Protein AF-A0A2S3ZL13-F1 (afdb_monomer_lite)

pLDDT: mean 79.65, std 15.03, range [40.69, 94.31]

Foldseek 3Di:
DAEEEDDQVADLVNVLVVLVVVLVCCQDPNNPPPKYWYHYQQEIETRDNDSVLNVVQSVLRVVLVPDPQWNHWYGYSFKIKTKGALLCALVVCVVRLPPVRAWKWWKQAPRMTIIMNGNDDDDQPDQVVVSVLSNVVSPPPQFNIWIDGRQAETETEGADDVSQLVVLVSCLVVQADPSNVRYWYWYHHVPGDTDTRHVPPPSPDDVVVVQVVDPPRDD

Radius of gyration: 22.1 Å; chains: 1; bounding box: 57×29×68 Å

Sequence (219 aa):
MVVGTIGDSVTEGQIRRLTEAATDYLGTAQGDGVEMRLQYGIVSFTIAPTQAETARMLDLALTAATDDRVSFVTVDPEYSYVYGPKSELSTLYRDYSGPDNPPVTVTASGSESQFNIGDGPERCDAPDALVAKFDQLLLDPTAIGIYLELCTMFTVTVADDTARDAIVAEIQPLASDPSYSSVEFSVQTEGEAPVSVTADTPPLDPLVDLSSATPGVAS

Organism: NCBI:txid1259217

Structure (mmCIF, N/CA/C/O backbone):
data_AF-A0A2S3ZL13-F1
#
_entry.id   AF-A0A2S3ZL13-F1
#
loop_
_atom_site.group_PDB
_atom_site.id
_atom_site.type_symbol
_atom_site.label_atom_id
_atom_site.label_alt_id
_atom_site.label_comp_id
_atom_site.label_asym_id
_atom_site.label_entity_id
_atom_site.label_seq_id
_atom_site.pdbx_PDB_ins_code
_atom_site.Cartn_x
_atom_site.Cartn_y
_atom_site.Cartn_z
_atom_site.occupancy
_atom_site.B_iso_or_equiv
_atom_site.auth_seq_id
_atom_site.auth_comp_id
_atom_site.auth_asym_id
_atom_site.auth_atom_id
_atom_site.pdbx_PDB_model_num
ATOM 1 N N . MET A 1 1 ? 8.182 16.703 -15.942 1.00 83.19 1 MET A N 1
ATOM 2 C CA . MET A 1 1 ? 7.599 15.353 -16.029 1.00 83.19 1 MET A CA 1
ATOM 3 C C . MET A 1 1 ? 7.121 15.076 -17.448 1.00 83.19 1 MET A C 1
ATOM 5 O O . MET A 1 1 ? 6.408 15.897 -18.018 1.00 83.19 1 MET A O 1
ATOM 9 N N . VAL A 1 2 ? 7.530 13.941 -18.008 1.00 88.75 2 VAL A N 1
ATOM 10 C CA . VAL A 1 2 ? 7.078 13.375 -19.284 1.00 88.75 2 VAL A CA 1
ATOM 11 C C . VAL A 1 2 ? 6.259 12.126 -18.968 1.00 88.75 2 VAL A C 1
ATOM 13 O O . VAL A 1 2 ? 6.706 11.289 -18.190 1.00 88.75 2 VAL A O 1
ATOM 16 N N . VAL A 1 3 ? 5.076 11.997 -19.568 1.00 90.56 3 VAL A N 1
ATOM 17 C CA . VAL A 1 3 ? 4.200 10.830 -19.388 1.00 90.56 3 VAL A CA 1
ATOM 18 C C . VAL A 1 3 ? 4.006 10.146 -20.735 1.00 90.56 3 VAL A C 1
ATOM 20 O O . VAL A 1 3 ? 3.635 10.803 -21.710 1.00 90.56 3 VAL A O 1
ATOM 23 N N . GLY A 1 4 ? 4.276 8.844 -20.797 1.00 90.94 4 GLY A N 1
ATOM 24 C CA . GLY A 1 4 ? 4.096 8.018 -21.988 1.00 90.94 4 GLY A CA 1
ATOM 25 C C . GLY A 1 4 ? 3.158 6.843 -21.734 1.00 90.94 4 GLY A C 1
ATOM 26 O O . GLY A 1 4 ? 3.178 6.250 -20.661 1.00 90.94 4 GLY A O 1
ATOM 27 N N . THR A 1 5 ? 2.364 6.473 -22.736 1.00 93.31 5 THR A N 1
ATOM 28 C CA . THR A 1 5 ? 1.526 5.266 -22.702 1.00 93.31 5 THR A CA 1
ATOM 29 C C . THR A 1 5 ? 2.082 4.242 -23.684 1.00 93.31 5 THR A C 1
ATOM 31 O O . THR A 1 5 ? 2.311 4.546 -24.856 1.00 93.31 5 THR A O 1
ATOM 34 N N . ILE A 1 6 ? 2.311 3.028 -23.201 1.00 91.62 6 ILE A N 1
ATOM 35 C CA . ILE A 1 6 ? 2.760 1.874 -23.970 1.00 91.62 6 ILE A CA 1
ATOM 36 C C . ILE A 1 6 ? 1.515 1.153 -24.491 1.00 91.62 6 ILE A C 1
ATOM 38 O O . ILE A 1 6 ? 0.597 0.868 -23.729 1.00 91.62 6 ILE A O 1
ATOM 42 N N . GLY A 1 7 ? 1.476 0.868 -25.792 1.00 89.19 7 GLY A N 1
ATOM 43 C CA . GLY A 1 7 ? 0.346 0.161 -26.394 1.00 89.19 7 GLY A CA 1
ATOM 44 C C . GLY A 1 7 ? 0.292 -1.321 -26.012 1.00 89.19 7 GLY A C 1
ATOM 45 O O . GLY A 1 7 ? 1.326 -1.968 -25.862 1.00 89.19 7 GLY A O 1
ATOM 46 N N . ASP A 1 8 ? -0.915 -1.883 -25.968 1.00 86.25 8 ASP A N 1
ATOM 47 C CA . ASP A 1 8 ? -1.176 -3.269 -25.536 1.00 86.25 8 ASP A CA 1
ATOM 48 C C . ASP A 1 8 ? -0.515 -4.344 -26.419 1.00 86.25 8 ASP A C 1
ATOM 50 O O . ASP A 1 8 ? -0.375 -5.497 -26.024 1.00 86.25 8 ASP A O 1
ATOM 54 N N . SER A 1 9 ? -0.100 -3.991 -27.639 1.00 88.81 9 SER A N 1
ATOM 55 C CA . SER A 1 9 ? 0.589 -4.906 -28.558 1.00 88.81 9 SER A CA 1
ATOM 56 C C . SER A 1 9 ? 2.089 -5.064 -28.273 1.00 88.81 9 SER A C 1
ATOM 58 O O . SER A 1 9 ? 2.772 -5.790 -28.997 1.00 88.81 9 SER A O 1
ATOM 60 N N . VAL A 1 10 ? 2.631 -4.316 -27.309 1.00 91.06 10 VAL A N 1
ATOM 61 C CA . VAL A 1 10 ? 4.059 -4.301 -26.978 1.00 91.06 10 VAL A CA 1
ATOM 62 C C . VAL A 1 10 ? 4.386 -5.490 -26.074 1.00 91.06 10 VAL A C 1
ATOM 64 O O . VAL A 1 10 ? 3.705 -5.745 -25.089 1.00 91.06 10 VAL A O 1
ATOM 67 N N . THR A 1 11 ? 5.441 -6.235 -26.403 1.00 91.94 11 THR A N 1
ATOM 68 C CA . THR A 1 11 ? 5.886 -7.378 -25.593 1.00 91.94 11 THR A CA 1
ATOM 69 C C . THR A 1 11 ? 6.690 -6.928 -24.380 1.00 91.94 11 THR A C 1
ATOM 71 O O . THR A 1 11 ? 7.340 -5.885 -24.410 1.00 91.94 11 THR A O 1
ATOM 74 N N . GLU A 1 12 ? 6.759 -7.766 -23.346 1.00 90.25 12 GLU A N 1
ATOM 75 C CA . GLU A 1 12 ? 7.579 -7.510 -22.155 1.00 90.25 12 GLU A CA 1
ATOM 76 C C . GLU A 1 12 ? 9.031 -7.128 -22.503 1.00 90.25 12 GLU A C 1
ATOM 78 O O . GLU A 1 12 ? 9.567 -6.136 -22.016 1.00 90.25 12 GLU A O 1
ATOM 83 N N . GLY A 1 13 ? 9.659 -7.849 -23.438 1.00 93.00 13 GLY A N 1
ATOM 84 C CA . GLY A 1 13 ? 11.020 -7.540 -23.884 1.00 93.00 13 GLY A CA 1
ATOM 85 C C . GLY A 1 13 ? 11.146 -6.206 -24.633 1.00 93.00 13 GLY A C 1
ATOM 86 O O . GLY A 1 13 ? 12.227 -5.625 -24.674 1.00 93.00 13 GLY A O 1
ATOM 87 N N . GLN A 1 14 ? 10.071 -5.701 -25.244 1.00 94.31 14 GLN A N 1
ATOM 88 C CA . GLN A 1 14 ? 10.044 -4.349 -25.807 1.00 94.31 14 GLN A CA 1
ATOM 89 C C . GLN A 1 14 ? 9.863 -3.287 -24.718 1.00 94.31 14 GLN A C 1
ATOM 91 O O . GLN A 1 14 ? 10.505 -2.244 -24.820 1.00 94.31 14 GLN A O 1
ATOM 96 N N . ILE A 1 15 ? 9.061 -3.563 -23.684 1.00 93.44 15 ILE A N 1
ATOM 97 C CA . ILE A 1 15 ? 8.921 -2.688 -22.510 1.00 93.44 15 ILE A CA 1
ATOM 98 C C . ILE A 1 15 ? 10.280 -2.534 -21.822 1.00 93.44 15 ILE A C 1
ATOM 100 O O . ILE A 1 15 ? 10.741 -1.411 -21.663 1.00 93.44 15 ILE A O 1
ATOM 104 N N . ARG A 1 16 ? 10.983 -3.641 -21.542 1.00 94.31 16 ARG A N 1
ATOM 105 C CA . ARG A 1 16 ? 12.328 -3.629 -20.931 1.00 94.31 16 ARG A CA 1
ATOM 106 C C . ARG A 1 16 ? 13.336 -2.791 -21.721 1.00 94.31 16 ARG A C 1
ATOM 108 O O . ARG A 1 16 ? 14.022 -1.944 -21.161 1.00 94.31 16 ARG A O 1
ATOM 115 N N . ARG A 1 17 ? 13.379 -2.951 -23.047 1.00 94.19 17 ARG A N 1
ATOM 116 C CA . ARG A 1 17 ? 14.259 -2.127 -23.896 1.00 94.19 17 ARG A CA 1
ATOM 117 C C . ARG A 1 17 ? 13.874 -0.648 -23.899 1.00 94.19 17 ARG A C 1
ATOM 119 O O . ARG A 1 17 ? 14.750 0.206 -23.992 1.00 94.19 17 ARG A O 1
ATOM 126 N N . LEU A 1 18 ? 12.578 -0.335 -23.842 1.00 93.88 18 LEU A N 1
ATOM 127 C CA . LEU A 1 18 ? 12.106 1.048 -23.758 1.00 93.88 18 LEU A CA 1
ATOM 128 C C . LEU A 1 18 ? 12.528 1.685 -22.431 1.00 93.88 18 LEU A C 1
ATOM 130 O O . LEU A 1 18 ? 12.994 2.820 -22.434 1.00 93.88 18 LEU A O 1
ATOM 134 N N . THR A 1 19 ? 12.395 0.961 -21.320 1.00 92.81 19 THR A N 1
ATOM 135 C CA . THR A 1 19 ? 12.805 1.454 -20.003 1.00 92.81 19 THR A CA 1
ATOM 136 C C . THR A 1 19 ? 14.311 1.627 -19.908 1.00 92.81 19 THR A C 1
ATOM 138 O O . THR A 1 19 ? 14.748 2.669 -19.446 1.00 92.81 19 THR A O 1
ATOM 141 N N . GLU A 1 20 ? 15.102 0.681 -20.428 1.00 93.75 20 GLU A N 1
ATOM 142 C CA . GLU A 1 20 ? 16.565 0.809 -20.519 1.00 93.75 20 GLU A CA 1
ATOM 143 C C . GLU A 1 20 ? 16.965 2.072 -21.294 1.00 93.75 20 GLU A C 1
ATOM 145 O O . GLU A 1 20 ? 17.745 2.885 -20.804 1.00 93.75 20 GLU A O 1
ATOM 150 N N . ALA A 1 21 ? 16.369 2.291 -22.472 1.00 93.44 21 ALA A N 1
ATOM 151 C CA . ALA A 1 21 ? 16.640 3.476 -23.282 1.00 93.44 21 ALA A CA 1
ATOM 152 C C . ALA A 1 21 ? 16.212 4.783 -22.590 1.00 93.44 21 ALA A C 1
ATOM 154 O O . ALA A 1 21 ? 16.881 5.807 -22.736 1.00 93.44 21 ALA A O 1
ATOM 155 N N . ALA A 1 22 ? 15.102 4.762 -21.845 1.00 92.38 22 ALA A N 1
ATOM 156 C CA . ALA A 1 22 ? 14.646 5.908 -21.068 1.00 92.38 22 ALA A CA 1
ATOM 157 C C . ALA A 1 22 ? 15.611 6.219 -19.913 1.00 92.38 22 ALA A C 1
ATOM 159 O O . ALA A 1 22 ? 16.002 7.374 -19.751 1.00 92.38 22 ALA A O 1
ATOM 160 N N . THR A 1 23 ? 16.058 5.206 -19.166 1.00 92.81 23 THR A N 1
ATOM 161 C CA . THR A 1 23 ? 17.061 5.365 -18.105 1.00 92.81 23 THR A CA 1
ATOM 162 C C . THR A 1 23 ? 18.382 5.896 -18.660 1.00 92.81 23 THR A C 1
ATOM 164 O O . THR A 1 23 ? 18.950 6.831 -18.099 1.00 92.81 23 THR A O 1
ATOM 167 N N . ASP A 1 24 ? 18.850 5.367 -19.794 1.00 92.75 24 ASP A N 1
ATOM 168 C CA . ASP A 1 24 ? 20.079 5.835 -20.445 1.00 92.75 24 ASP A CA 1
ATOM 169 C C . ASP A 1 24 ? 19.984 7.310 -20.843 1.00 92.75 24 ASP A C 1
ATOM 171 O O . ASP A 1 24 ? 20.936 8.066 -20.648 1.00 92.75 24 ASP A O 1
ATOM 175 N N . TYR A 1 25 ? 18.831 7.742 -21.367 1.00 90.38 25 TYR A N 1
ATOM 176 C CA . TYR A 1 25 ? 18.586 9.146 -21.687 1.00 90.38 25 TYR A CA 1
ATOM 177 C C . TYR A 1 25 ? 18.616 10.034 -20.436 1.00 90.38 25 TYR A C 1
ATOM 179 O O . TYR A 1 25 ? 19.255 11.091 -20.462 1.00 90.38 25 TYR A O 1
ATOM 187 N N . LEU A 1 26 ? 17.973 9.600 -19.346 1.00 89.19 26 LEU A N 1
ATOM 188 C CA . LEU A 1 26 ? 17.976 10.315 -18.065 1.00 89.19 26 LEU A CA 1
ATOM 189 C C . LEU A 1 26 ? 19.380 10.431 -17.459 1.00 89.19 26 LEU A C 1
ATOM 191 O O . LEU A 1 26 ? 19.689 11.439 -16.833 1.00 89.19 26 LEU A O 1
ATOM 195 N N . GLY A 1 27 ? 20.264 9.466 -17.724 1.00 87.12 27 GLY A N 1
ATOM 196 C CA . GLY A 1 27 ? 21.676 9.525 -17.336 1.00 87.12 27 GLY A CA 1
ATOM 197 C C . GLY A 1 27 ? 22.533 10.521 -18.135 1.00 87.12 27 GLY A C 1
ATOM 198 O O . GLY A 1 27 ? 23.712 10.703 -17.822 1.00 87.12 27 GLY A O 1
ATOM 199 N N . THR A 1 28 ? 21.993 11.168 -19.176 1.00 88.69 28 THR A N 1
ATOM 200 C CA . THR A 1 28 ? 22.714 12.181 -19.967 1.00 88.69 28 THR A CA 1
ATOM 201 C C . THR A 1 28 ? 22.492 13.600 -19.439 1.00 88.69 28 THR A C 1
ATOM 203 O O . THR A 1 28 ? 21.477 13.901 -18.823 1.00 88.69 28 THR A O 1
ATOM 206 N N . ALA A 1 29 ? 23.374 14.539 -19.803 1.00 72.25 29 ALA A N 1
ATOM 207 C CA . ALA A 1 29 ? 23.188 15.965 -19.497 1.00 72.25 29 ALA A CA 1
ATOM 208 C C . ALA A 1 29 ? 21.901 16.579 -20.096 1.00 72.25 29 ALA A C 1
ATOM 210 O O . ALA A 1 29 ? 21.498 17.665 -19.696 1.00 72.25 29 ALA A O 1
ATOM 211 N N . GLN A 1 30 ? 21.275 15.921 -21.078 1.00 78.12 30 GLN A N 1
ATOM 212 C CA . GLN A 1 30 ? 20.005 16.358 -21.672 1.00 78.12 30 GLN A CA 1
ATOM 213 C C . GLN A 1 30 ? 18.787 15.847 -20.894 1.00 78.12 30 GLN A C 1
ATOM 215 O O . GLN A 1 30 ? 17.711 16.421 -21.028 1.00 78.12 30 GLN A O 1
ATOM 220 N N . GLY A 1 31 ? 18.959 14.779 -20.113 1.00 75.31 31 GLY A N 1
ATOM 221 C CA . GLY A 1 31 ? 17.937 14.208 -19.243 1.00 75.31 31 GLY A CA 1
ATOM 222 C C . GLY A 1 31 ? 17.943 14.776 -17.823 1.00 75.31 31 GLY A C 1
ATOM 223 O O . GLY A 1 31 ? 17.060 14.434 -17.043 1.00 75.31 31 GLY A O 1
ATOM 224 N N . ASP A 1 32 ? 18.895 15.651 -17.485 1.00 81.88 32 ASP A N 1
ATOM 225 C CA . ASP A 1 32 ? 19.000 16.230 -16.144 1.00 81.88 32 ASP A CA 1
ATOM 226 C C . ASP A 1 32 ? 17.736 17.028 -15.771 1.00 81.88 32 ASP A C 1
ATOM 228 O O . ASP A 1 32 ? 17.244 17.861 -16.540 1.00 81.88 32 ASP A O 1
ATOM 232 N N . GLY A 1 33 ? 17.178 16.735 -14.596 1.00 80.31 33 GLY A N 1
ATOM 233 C CA . GLY A 1 33 ? 15.909 17.296 -14.118 1.00 80.31 33 GLY A CA 1
ATOM 234 C C . GLY A 1 33 ? 14.650 16.809 -14.852 1.00 80.31 33 GLY A C 1
ATOM 235 O O . GLY A 1 33 ? 13.558 17.328 -14.598 1.00 80.31 33 GLY A O 1
ATOM 236 N N . VAL A 1 34 ? 14.760 15.832 -15.760 1.00 87.25 34 VAL A N 1
ATOM 237 C CA . VAL A 1 34 ? 13.604 15.205 -16.410 1.00 87.25 34 VAL A CA 1
ATOM 238 C C . VAL A 1 34 ? 13.134 14.015 -15.580 1.00 87.25 34 VAL A C 1
ATOM 240 O O . VAL A 1 34 ? 13.879 13.091 -15.294 1.00 87.25 34 VAL A O 1
ATOM 243 N N . GLU A 1 35 ? 11.851 14.013 -15.249 1.00 88.62 35 GLU A N 1
ATOM 244 C CA . GLU A 1 35 ? 11.158 12.855 -14.686 1.00 88.62 35 GLU A CA 1
ATOM 245 C C . GLU A 1 35 ? 10.321 12.196 -15.784 1.00 88.62 35 GLU A C 1
ATOM 247 O O . GLU A 1 35 ? 9.626 12.905 -16.526 1.00 88.62 35 GLU A O 1
ATOM 252 N N . MET A 1 36 ? 10.372 10.866 -15.896 1.00 92.75 36 MET A N 1
ATOM 253 C CA . MET A 1 36 ? 9.599 10.099 -16.876 1.00 92.75 36 MET A CA 1
ATOM 254 C C . MET A 1 36 ? 8.728 9.050 -16.200 1.00 92.75 36 MET A C 1
ATOM 256 O O . MET A 1 36 ? 9.226 8.245 -15.420 1.00 92.75 36 MET A O 1
ATOM 260 N N . ARG A 1 37 ? 7.455 9.005 -16.589 1.00 93.50 37 ARG A N 1
ATOM 261 C CA . ARG A 1 37 ? 6.489 7.990 -16.170 1.00 93.50 37 ARG A CA 1
ATOM 262 C C . ARG A 1 37 ? 5.908 7.278 -17.384 1.00 93.50 37 ARG A C 1
ATOM 264 O O . ARG A 1 37 ? 5.521 7.924 -18.359 1.00 93.50 37 ARG A O 1
ATOM 271 N N . LEU A 1 38 ? 5.843 5.955 -17.324 1.00 93.62 38 LEU A N 1
ATOM 272 C CA . LEU A 1 38 ? 5.283 5.097 -18.359 1.00 93.62 38 LEU A CA 1
ATOM 273 C C . LEU A 1 38 ? 4.063 4.349 -17.822 1.00 93.62 38 LEU A C 1
ATOM 275 O O . LEU A 1 38 ? 4.065 3.861 -16.697 1.00 93.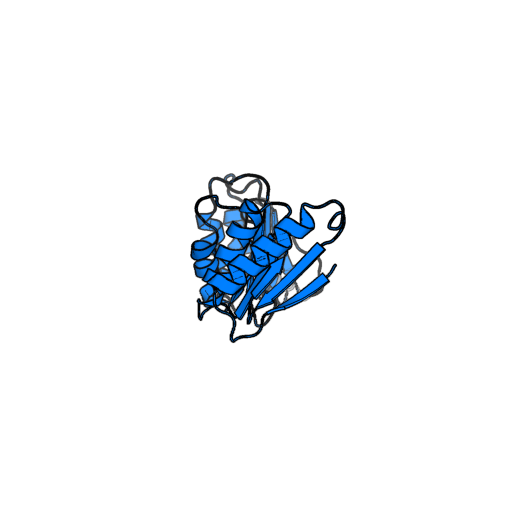62 38 LEU A O 1
ATOM 279 N N . GLN A 1 39 ? 3.027 4.249 -18.647 1.00 93.38 39 GLN A N 1
ATOM 280 C CA . GLN A 1 39 ? 1.812 3.502 -18.343 1.00 93.38 39 GLN A CA 1
ATOM 281 C C . GLN A 1 39 ? 1.648 2.333 -19.316 1.00 93.38 39 GLN A C 1
ATOM 283 O O . GLN A 1 39 ? 1.805 2.514 -20.523 1.00 93.38 39 GLN A O 1
ATOM 288 N N . TYR A 1 40 ? 1.305 1.155 -18.803 1.00 90.19 40 TYR A N 1
ATOM 289 C CA . TYR A 1 40 ? 1.037 -0.059 -19.572 1.00 90.19 40 TYR A CA 1
ATOM 290 C C . TYR A 1 40 ? -0.103 -0.843 -18.913 1.00 90.19 40 TYR A C 1
ATOM 292 O O . TYR A 1 40 ? 0.058 -1.355 -17.807 1.00 90.19 40 TYR A O 1
ATOM 300 N N . GLY A 1 41 ? -1.262 -0.935 -19.572 1.00 90.00 41 GLY A N 1
ATOM 301 C CA . GLY A 1 41 ? -2.443 -1.583 -18.994 1.00 90.00 41 GLY A CA 1
ATOM 302 C C . GLY A 1 41 ? -2.814 -0.995 -17.624 1.00 90.00 41 GLY A C 1
ATOM 303 O O . GLY A 1 41 ? -3.057 0.207 -17.504 1.00 90.00 41 GLY A O 1
ATOM 304 N N . ILE A 1 42 ? -2.823 -1.851 -16.599 1.00 91.50 42 ILE A N 1
ATOM 305 C CA . ILE A 1 42 ? -3.099 -1.495 -15.196 1.00 91.50 42 ILE A CA 1
ATOM 306 C C . ILE A 1 42 ? -1.866 -0.980 -14.430 1.00 91.50 42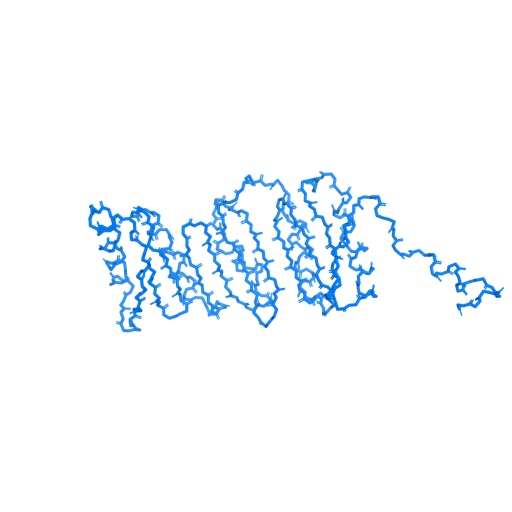 ILE A C 1
ATOM 308 O O . ILE A 1 42 ? -1.950 -0.714 -13.237 1.00 91.50 42 ILE A O 1
ATOM 312 N N . VAL A 1 43 ? -0.717 -0.857 -15.096 1.00 91.69 43 VAL A N 1
ATOM 313 C CA . VAL A 1 43 ? 0.554 -0.438 -14.499 1.00 91.69 43 VAL A CA 1
ATOM 314 C C . VAL A 1 43 ? 0.855 1.013 -14.842 1.00 91.69 43 VAL A C 1
ATOM 316 O O . VAL A 1 43 ? 0.830 1.403 -16.010 1.00 91.69 43 VAL A O 1
ATOM 319 N N . SER A 1 44 ? 1.262 1.784 -13.843 1.00 93.38 44 SER A N 1
ATOM 320 C CA . SER A 1 44 ? 1.974 3.050 -13.983 1.00 93.38 44 SER A CA 1
ATOM 321 C C . SER A 1 44 ? 3.325 2.936 -13.282 1.00 93.38 44 SER A C 1
ATOM 323 O O . SER A 1 44 ? 3.372 2.564 -12.118 1.00 93.38 44 SER A O 1
ATOM 325 N N . PHE A 1 45 ? 4.434 3.267 -13.937 1.00 92.38 45 PHE A N 1
ATOM 326 C CA . PHE A 1 45 ? 5.742 3.241 -13.282 1.00 92.38 45 PHE A CA 1
ATOM 327 C C . PHE A 1 45 ? 6.650 4.386 -13.725 1.00 92.38 45 PHE A C 1
ATOM 329 O O . PHE A 1 45 ? 6.616 4.822 -14.878 1.00 92.38 45 PHE A O 1
ATOM 336 N N . THR A 1 46 ? 7.469 4.877 -12.804 1.00 93.50 46 THR A N 1
ATOM 337 C CA . THR A 1 46 ? 8.444 5.944 -13.050 1.00 93.50 46 THR A CA 1
ATOM 338 C C . THR A 1 46 ? 9.816 5.354 -13.349 1.00 93.50 46 THR A C 1
ATOM 340 O O . THR A 1 46 ? 10.205 4.323 -12.805 1.00 93.50 46 THR A O 1
ATOM 343 N N . ILE A 1 47 ? 10.557 5.991 -14.252 1.00 92.94 47 ILE A N 1
ATOM 344 C CA . ILE A 1 47 ? 11.934 5.601 -14.555 1.00 92.94 47 ILE A CA 1
ATOM 345 C C . ILE A 1 47 ? 12.836 6.111 -13.433 1.00 92.94 47 ILE A C 1
ATOM 347 O O . ILE A 1 47 ? 12.891 7.313 -13.175 1.00 92.94 47 ILE A O 1
ATOM 351 N N . ALA A 1 48 ? 13.535 5.194 -12.770 1.00 90.19 48 ALA A N 1
ATOM 352 C CA . ALA A 1 48 ? 14.449 5.525 -11.687 1.00 90.19 48 ALA A CA 1
ATOM 353 C C . ALA A 1 48 ? 15.782 6.094 -12.217 1.00 90.19 48 ALA A C 1
ATOM 355 O O . ALA A 1 48 ? 16.109 5.910 -13.395 1.00 90.19 48 ALA A O 1
ATOM 356 N N . PRO A 1 49 ? 16.596 6.736 -11.355 1.00 87.06 49 PRO A N 1
ATOM 357 C CA . PRO A 1 49 ? 17.901 7.272 -11.745 1.00 87.06 49 PRO A CA 1
ATOM 358 C C . PRO A 1 49 ? 18.880 6.221 -12.287 1.00 87.06 49 PRO A C 1
ATOM 360 O O . PRO A 1 49 ? 19.773 6.558 -13.064 1.00 87.06 49 PRO A O 1
ATOM 363 N N . THR A 1 50 ? 18.742 4.953 -11.881 1.00 89.19 50 THR A N 1
ATOM 364 C CA . THR A 1 50 ? 19.645 3.869 -12.296 1.00 89.19 50 THR A CA 1
ATOM 365 C C . THR A 1 50 ? 18.930 2.731 -13.027 1.00 89.19 50 THR A C 1
ATOM 367 O O . THR A 1 50 ? 17.733 2.485 -12.847 1.00 89.19 50 THR A O 1
ATOM 370 N N . GLN A 1 51 ? 19.686 1.985 -13.847 1.00 89.00 51 GLN A N 1
ATOM 371 C CA . GLN A 1 51 ? 19.167 0.804 -14.552 1.00 89.00 51 GLN A CA 1
ATOM 372 C C . GLN A 1 51 ? 18.740 -0.299 -13.577 1.00 89.00 51 GLN A C 1
ATOM 374 O O . GLN A 1 51 ? 17.725 -0.947 -13.801 1.00 89.00 51 GLN A O 1
ATOM 379 N N . ALA A 1 52 ? 19.490 -0.498 -12.489 1.00 88.25 52 ALA A N 1
ATOM 380 C CA . ALA A 1 52 ? 19.182 -1.521 -11.494 1.00 88.25 52 ALA A CA 1
ATOM 381 C C . ALA A 1 52 ? 17.860 -1.231 -10.767 1.00 88.25 52 ALA A C 1
ATOM 383 O O . ALA A 1 52 ? 17.020 -2.122 -10.641 1.00 88.25 52 ALA A O 1
ATOM 384 N N . GLU A 1 53 ? 17.643 0.017 -10.344 1.00 86.56 53 GLU A N 1
ATOM 385 C CA . GLU A 1 53 ? 16.384 0.432 -9.715 1.00 86.56 53 GLU A CA 1
ATOM 386 C C . GLU A 1 53 ? 15.218 0.350 -10.702 1.00 86.56 53 GLU A C 1
ATOM 388 O O . GLU A 1 53 ? 14.181 -0.221 -10.369 1.00 86.56 53 GLU A O 1
ATOM 393 N N . THR A 1 54 ? 15.407 0.835 -11.936 1.00 90.44 54 THR A N 1
ATOM 394 C CA . THR A 1 54 ? 14.373 0.774 -12.981 1.00 90.44 54 THR A CA 1
ATOM 395 C C . THR A 1 54 ? 13.987 -0.672 -13.291 1.00 90.44 54 THR A C 1
ATOM 397 O O . THR A 1 54 ? 12.804 -0.974 -13.416 1.00 90.44 54 THR A O 1
ATOM 400 N N . ALA A 1 55 ? 14.960 -1.586 -13.376 1.00 89.12 55 ALA A N 1
ATOM 401 C CA . ALA A 1 55 ? 14.701 -3.003 -13.614 1.00 89.12 55 ALA A CA 1
ATOM 402 C C . ALA A 1 55 ? 13.911 -3.642 -12.463 1.00 89.12 55 ALA A C 1
ATOM 404 O O . ALA A 1 55 ? 12.911 -4.307 -12.720 1.00 89.12 55 ALA A O 1
ATOM 405 N N . ARG A 1 56 ? 14.298 -3.378 -11.205 1.00 86.00 56 ARG A N 1
ATOM 406 C CA . ARG A 1 56 ? 13.577 -3.862 -10.013 1.00 86.00 56 ARG A CA 1
ATOM 407 C C . ARG A 1 56 ? 12.124 -3.383 -10.000 1.00 86.00 56 ARG A C 1
ATOM 409 O O . ARG A 1 56 ? 11.215 -4.172 -9.760 1.00 86.00 56 ARG A O 1
ATOM 416 N N . MET A 1 57 ? 11.910 -2.097 -10.270 1.00 87.75 57 MET A N 1
ATOM 417 C CA . MET A 1 57 ? 10.575 -1.499 -10.330 1.00 87.75 57 MET A CA 1
ATOM 418 C C . MET A 1 57 ? 9.739 -2.094 -11.465 1.00 87.75 57 MET A C 1
ATOM 420 O O . MET A 1 57 ? 8.570 -2.423 -11.270 1.00 87.75 57 MET A O 1
ATOM 424 N N . LEU A 1 58 ? 10.345 -2.272 -12.641 1.00 89.94 58 LEU A N 1
ATOM 425 C CA . LEU A 1 58 ? 9.682 -2.874 -13.789 1.00 89.94 58 LEU A CA 1
ATOM 426 C C . LEU A 1 58 ? 9.300 -4.338 -13.528 1.00 89.94 58 LEU A C 1
ATOM 428 O O . LEU A 1 58 ? 8.221 -4.755 -13.934 1.00 89.94 58 LEU A O 1
ATOM 432 N N . ASP A 1 59 ? 10.134 -5.112 -12.833 1.00 89.06 59 ASP A N 1
ATOM 433 C CA . ASP A 1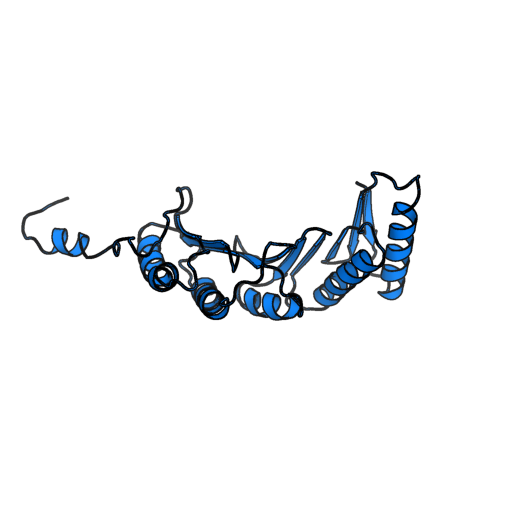 59 ? 9.824 -6.503 -12.482 1.00 89.06 59 ASP A CA 1
ATOM 434 C C . ASP A 1 59 ? 8.604 -6.605 -11.558 1.00 89.06 59 ASP A C 1
ATOM 436 O O . ASP A 1 59 ? 7.719 -7.427 -11.808 1.00 89.06 59 ASP A O 1
ATOM 440 N N . LEU A 1 60 ? 8.507 -5.738 -10.541 1.00 86.19 60 LEU A N 1
ATOM 441 C CA . LEU A 1 60 ? 7.317 -5.648 -9.687 1.00 86.19 60 LEU A CA 1
ATOM 442 C C . LEU A 1 60 ? 6.076 -5.299 -10.517 1.00 86.19 60 LEU A C 1
ATOM 444 O O . LEU A 1 60 ? 5.065 -5.997 -10.453 1.00 86.19 60 LEU A O 1
ATOM 448 N N . ALA A 1 61 ? 6.182 -4.248 -11.332 1.00 88.81 61 ALA A N 1
ATOM 449 C CA . ALA A 1 61 ? 5.122 -3.777 -12.214 1.00 88.81 61 ALA A CA 1
ATOM 450 C C . ALA A 1 61 ? 4.600 -4.879 -13.149 1.00 88.81 61 ALA A C 1
ATOM 452 O O . ALA A 1 61 ? 3.394 -5.093 -13.242 1.00 88.81 61 ALA A O 1
ATOM 453 N N . LEU A 1 62 ? 5.498 -5.589 -13.835 1.00 89.56 62 LEU A N 1
ATOM 454 C CA . LEU A 1 62 ? 5.141 -6.645 -14.783 1.00 89.56 62 LEU A CA 1
ATOM 455 C C . LEU A 1 62 ? 4.567 -7.880 -14.090 1.00 89.56 62 LEU A C 1
ATOM 457 O O . LEU A 1 62 ? 3.637 -8.481 -14.619 1.00 89.56 62 LEU A O 1
ATOM 461 N N . THR A 1 63 ? 5.086 -8.242 -12.914 1.00 89.69 63 THR A N 1
ATOM 462 C CA . THR A 1 63 ? 4.549 -9.363 -12.130 1.00 89.69 63 THR A CA 1
ATOM 463 C C . THR A 1 63 ? 3.116 -9.058 -11.697 1.00 89.69 63 THR A C 1
ATOM 465 O O . THR A 1 63 ? 2.208 -9.828 -12.011 1.00 89.69 63 THR A O 1
ATOM 468 N N . ALA A 1 64 ? 2.895 -7.893 -11.080 1.00 87.62 64 ALA A N 1
ATOM 469 C CA . ALA A 1 64 ? 1.572 -7.451 -10.644 1.00 87.62 64 ALA A CA 1
ATOM 470 C C . ALA A 1 64 ? 0.586 -7.298 -11.817 1.00 87.62 64 ALA A C 1
ATOM 472 O O . ALA A 1 64 ? -0.582 -7.638 -11.680 1.00 87.62 64 ALA A O 1
ATOM 473 N N . ALA A 1 65 ? 1.049 -6.874 -13.001 1.00 88.81 65 ALA A N 1
ATOM 474 C CA . ALA A 1 65 ? 0.216 -6.763 -14.206 1.00 88.81 65 ALA A CA 1
ATOM 475 C C . ALA A 1 65 ? -0.404 -8.089 -14.675 1.00 88.81 65 ALA A C 1
ATOM 477 O O . ALA A 1 65 ? -1.356 -8.080 -15.455 1.00 88.81 65 ALA A O 1
ATOM 478 N N . THR A 1 66 ? 0.184 -9.218 -14.274 1.00 90.06 66 THR A N 1
ATOM 479 C CA . THR A 1 66 ? -0.269 -10.562 -14.661 1.00 90.06 66 THR A CA 1
ATOM 480 C C . THR A 1 66 ? -1.091 -11.263 -13.583 1.00 90.06 66 THR A C 1
ATOM 482 O O . THR A 1 66 ? -1.604 -12.353 -13.836 1.00 90.06 66 THR A O 1
ATOM 485 N N . ASP A 1 67 ? -1.234 -10.647 -12.410 1.00 93.00 67 ASP A N 1
ATOM 486 C CA . ASP A 1 67 ? -2.040 -11.149 -11.301 1.00 93.00 67 ASP A CA 1
ATOM 487 C C . ASP A 1 67 ? -3.480 -10.644 -11.437 1.00 93.00 67 ASP A C 1
ATOM 489 O O . ASP A 1 67 ? -3.739 -9.442 -11.449 1.00 93.00 67 ASP A O 1
ATOM 493 N N . ASP A 1 68 ? -4.432 -11.567 -11.555 1.00 92.94 68 ASP A N 1
ATOM 494 C CA . ASP A 1 68 ? -5.849 -11.265 -11.771 1.00 92.94 68 ASP A CA 1
ATOM 495 C C . ASP A 1 68 ? -6.540 -10.653 -10.545 1.00 92.94 68 ASP A C 1
ATOM 497 O O . ASP A 1 68 ? -7.634 -10.095 -10.664 1.00 92.94 68 ASP A O 1
ATOM 501 N N . ARG A 1 69 ? -5.894 -10.715 -9.376 1.00 91.44 69 ARG A N 1
ATOM 502 C CA . ARG A 1 69 ? -6.333 -10.038 -8.151 1.00 91.44 69 ARG A CA 1
ATOM 503 C C . ARG A 1 69 ? -5.958 -8.555 -8.142 1.00 91.44 69 ARG A C 1
ATOM 505 O O . ARG A 1 69 ? -6.540 -7.802 -7.365 1.00 91.44 69 ARG A O 1
ATOM 512 N N . VAL A 1 70 ? -4.992 -8.128 -8.958 1.00 91.06 70 VAL A N 1
ATOM 513 C CA . VAL A 1 70 ? -4.515 -6.739 -8.987 1.00 91.06 70 VAL A CA 1
ATOM 514 C C . VAL A 1 70 ? -5.366 -5.924 -9.958 1.00 91.06 70 VAL A C 1
ATOM 516 O O . VAL A 1 70 ? -5.479 -6.254 -11.137 1.00 91.06 70 VAL A O 1
ATOM 519 N N . SER A 1 71 ? -5.962 -4.830 -9.479 1.00 90.75 71 SER A N 1
ATOM 520 C CA . SER A 1 71 ? -6.740 -3.915 -10.328 1.00 90.75 71 SER A CA 1
ATOM 521 C C . SER A 1 71 ? -5.899 -2.768 -10.885 1.00 90.75 71 SER A C 1
ATOM 523 O O . SER A 1 71 ? -6.164 -2.282 -11.987 1.00 90.75 71 SER A O 1
ATOM 525 N N . PHE A 1 72 ? -4.873 -2.345 -10.144 1.00 90.12 72 PHE A N 1
ATOM 526 C CA . PHE A 1 72 ? -3.972 -1.266 -10.526 1.00 90.12 72 PHE A CA 1
ATOM 527 C C . PHE A 1 72 ? -2.646 -1.359 -9.765 1.00 90.12 72 PHE A C 1
ATOM 529 O O . PHE A 1 72 ? -2.605 -1.813 -8.622 1.00 90.12 72 PHE A O 1
ATOM 536 N N . VAL A 1 73 ? -1.553 -0.907 -10.378 1.00 90.06 73 VAL A N 1
ATOM 537 C CA . VAL A 1 73 ? -0.250 -0.798 -9.715 1.00 90.06 73 VAL A CA 1
ATOM 538 C C . VAL A 1 73 ? 0.464 0.485 -10.126 1.00 90.06 73 VAL A C 1
ATOM 540 O O . VAL A 1 73 ? 0.591 0.793 -11.311 1.00 90.06 73 VAL A O 1
ATOM 543 N N . THR A 1 74 ? 0.962 1.220 -9.135 1.00 89.81 74 THR A N 1
ATOM 544 C CA . THR A 1 74 ? 1.863 2.360 -9.316 1.00 89.81 74 THR A CA 1
ATOM 545 C C . THR A 1 74 ? 3.217 2.006 -8.731 1.00 89.81 74 THR A C 1
ATOM 547 O O . THR A 1 74 ? 3.280 1.596 -7.580 1.00 89.81 74 THR A O 1
ATOM 550 N N . VAL A 1 75 ? 4.298 2.194 -9.480 1.00 88.56 75 VAL A N 1
ATOM 551 C CA . VAL A 1 75 ? 5.663 1.950 -9.002 1.00 88.56 75 VAL A CA 1
ATOM 552 C C . VAL A 1 75 ? 6.496 3.211 -9.199 1.00 88.56 75 VAL A C 1
ATOM 554 O O . VAL A 1 75 ? 6.817 3.589 -10.324 1.00 88.56 75 VAL A O 1
ATOM 557 N N . ASP A 1 76 ? 6.862 3.866 -8.108 1.00 85.56 76 ASP A N 1
ATOM 558 C CA . ASP A 1 76 ? 7.756 5.022 -8.070 1.00 85.56 76 ASP A CA 1
ATOM 559 C C . ASP A 1 76 ? 9.028 4.666 -7.270 1.00 85.56 76 ASP A C 1
ATOM 561 O O . ASP A 1 76 ? 9.023 3.692 -6.514 1.00 85.56 76 ASP A O 1
ATOM 565 N N . PRO A 1 77 ? 10.145 5.402 -7.433 1.00 79.31 77 PRO A N 1
ATOM 566 C CA . PRO A 1 77 ? 11.385 5.083 -6.721 1.00 79.31 77 PRO A CA 1
ATOM 567 C C . PRO A 1 77 ? 11.245 5.106 -5.193 1.00 79.31 77 PRO A C 1
ATOM 569 O O . PRO A 1 77 ? 11.973 4.397 -4.512 1.00 79.31 77 PRO A O 1
ATOM 572 N N . GLU A 1 78 ? 10.317 5.911 -4.671 1.00 77.00 78 GLU A N 1
ATOM 573 C CA . GLU A 1 78 ? 10.092 6.091 -3.231 1.00 77.00 78 GLU A CA 1
ATOM 574 C C . GLU A 1 78 ? 9.033 5.135 -2.661 1.00 77.00 78 GLU A C 1
ATOM 576 O O . GLU A 1 78 ? 9.065 4.799 -1.476 1.00 77.00 78 GLU A O 1
ATOM 581 N N . TYR A 1 79 ? 8.068 4.721 -3.485 1.00 76.69 79 TYR A N 1
ATOM 582 C CA . TYR A 1 79 ? 6.934 3.910 -3.060 1.00 76.69 79 TYR A CA 1
ATOM 583 C C . TYR A 1 79 ? 6.310 3.147 -4.225 1.00 76.69 79 TYR A C 1
ATOM 585 O O . TYR A 1 79 ? 6.274 3.617 -5.359 1.00 76.69 79 TYR A O 1
ATOM 593 N N . SER A 1 80 ? 5.727 1.990 -3.933 1.00 83.00 80 SER A N 1
ATOM 594 C CA . SER A 1 80 ? 4.901 1.241 -4.882 1.00 83.00 80 SER A CA 1
ATOM 595 C C . SER A 1 80 ? 3.535 0.970 -4.281 1.00 83.00 80 SER A C 1
ATOM 597 O O . SER A 1 80 ? 3.451 0.397 -3.207 1.00 83.00 80 SER A O 1
ATOM 599 N N . TYR A 1 81 ? 2.462 1.342 -4.967 1.00 84.81 81 TYR A N 1
ATOM 600 C CA . TYR A 1 81 ? 1.101 1.006 -4.570 1.00 84.81 81 TYR A CA 1
ATOM 601 C C . TYR A 1 81 ? 0.573 -0.139 -5.418 1.00 84.81 81 TYR A C 1
ATOM 603 O O . TYR A 1 81 ? 0.577 -0.037 -6.642 1.00 84.81 81 TYR A O 1
ATOM 611 N N . VAL A 1 82 ? 0.054 -1.184 -4.785 1.00 86.31 82 VAL A N 1
ATOM 612 C CA . VAL A 1 82 ? -0.655 -2.271 -5.469 1.00 86.31 82 VAL A CA 1
ATOM 613 C C . VAL A 1 82 ? -2.081 -2.309 -4.935 1.00 86.31 82 VAL A C 1
ATOM 615 O O . VAL A 1 82 ? -2.298 -2.360 -3.722 1.00 86.31 82 VAL A O 1
ATOM 618 N N . TYR A 1 83 ? -3.044 -2.256 -5.850 1.00 86.88 83 TYR A N 1
ATOM 619 C CA . TYR A 1 83 ? -4.472 -2.191 -5.569 1.00 86.88 83 TYR A CA 1
ATOM 620 C C . TYR A 1 83 ? -5.125 -3.533 -5.880 1.00 86.88 83 TYR A C 1
ATOM 622 O O . TYR A 1 83 ? -4.804 -4.170 -6.884 1.00 86.88 83 TYR A O 1
ATOM 630 N N . GLY A 1 84 ? -6.069 -3.943 -5.041 1.00 86.25 84 GLY A N 1
ATOM 631 C CA . GLY A 1 84 ? -6.827 -5.173 -5.224 1.00 86.25 84 GLY A CA 1
ATOM 632 C C . GLY A 1 84 ? -8.099 -5.208 -4.377 1.00 86.25 84 GLY A C 1
ATOM 633 O O . GLY A 1 84 ? -8.442 -4.232 -3.694 1.00 86.25 84 GLY A O 1
ATOM 634 N N . PRO A 1 85 ? -8.838 -6.329 -4.413 1.00 84.44 85 PRO A N 1
ATOM 635 C CA . PRO A 1 85 ? -10.020 -6.497 -3.591 1.00 84.44 85 PRO A CA 1
ATOM 636 C C . PRO A 1 85 ? -9.634 -6.567 -2.114 1.00 84.44 85 PRO A C 1
ATOM 638 O O . PRO A 1 85 ? -8.628 -7.172 -1.737 1.00 84.44 85 PRO A O 1
ATOM 641 N N . LYS A 1 86 ? -10.501 -6.005 -1.266 1.00 77.94 86 LYS A N 1
ATOM 642 C CA . LYS A 1 86 ? -10.326 -5.952 0.192 1.00 77.94 86 LYS A CA 1
ATOM 643 C C . LYS A 1 86 ? -9.940 -7.318 0.784 1.00 77.94 86 LYS A C 1
ATOM 645 O O . LYS A 1 86 ? -9.050 -7.389 1.614 1.00 77.94 86 LYS A O 1
ATOM 650 N N . SER A 1 87 ? -10.550 -8.411 0.322 1.00 80.00 87 SER A N 1
ATOM 651 C CA . SER A 1 87 ? -10.297 -9.769 0.832 1.00 80.00 87 SER A CA 1
ATOM 652 C C . SER A 1 87 ? -8.914 -10.347 0.511 1.00 80.00 87 SER A C 1
ATOM 654 O O . SER A 1 87 ? -8.498 -11.285 1.179 1.00 80.00 87 SER A O 1
ATOM 656 N N . GLU A 1 88 ? -8.216 -9.831 -0.503 1.00 83.88 88 GLU A N 1
ATOM 657 C CA . GLU A 1 88 ? -6.917 -10.362 -0.950 1.00 83.88 88 GLU A CA 1
ATOM 658 C C . GLU A 1 88 ? -5.735 -9.526 -0.454 1.00 83.88 88 GLU A C 1
ATOM 660 O O . GLU A 1 88 ? -4.582 -9.887 -0.664 1.00 83.88 88 GLU A O 1
ATOM 665 N N . LEU A 1 89 ? -5.998 -8.399 0.201 1.00 78.50 89 LEU A N 1
ATOM 666 C CA . LEU A 1 89 ? -5.018 -7.343 0.421 1.00 78.50 89 LEU A CA 1
ATOM 667 C C . LEU A 1 89 ? -3.790 -7.783 1.227 1.00 78.50 89 LEU A C 1
ATOM 669 O O . LEU A 1 89 ? -2.667 -7.438 0.870 1.00 78.50 89 LEU A O 1
ATOM 673 N N . SER A 1 90 ? -3.979 -8.576 2.283 1.00 77.00 90 SER A N 1
ATOM 674 C CA . SER A 1 90 ? -2.859 -9.102 3.067 1.00 77.00 90 SER A CA 1
ATOM 675 C C . SER A 1 90 ? -2.113 -10.228 2.367 1.00 77.00 90 SER A C 1
ATOM 677 O O . SER A 1 90 ? -0.905 -10.365 2.553 1.00 77.00 90 SER A O 1
ATOM 679 N N . THR A 1 91 ? -2.796 -11.016 1.536 1.00 81.88 91 THR A N 1
ATOM 680 C CA . THR A 1 91 ? -2.144 -12.003 0.669 1.00 81.88 91 THR A CA 1
ATOM 681 C C . THR A 1 91 ? -1.272 -11.293 -0.361 1.00 81.88 91 THR A C 1
ATOM 683 O O . THR A 1 91 ? -0.092 -11.606 -0.459 1.00 81.88 91 THR A O 1
ATOM 686 N N . LEU A 1 92 ? -1.807 -10.280 -1.051 1.00 82.62 92 LEU A N 1
ATOM 687 C CA . LEU A 1 92 ? -1.050 -9.472 -2.007 1.00 82.62 92 LEU A CA 1
ATOM 688 C C . LEU A 1 92 ? 0.146 -8.793 -1.330 1.00 82.62 92 LEU A C 1
ATOM 690 O O . LEU A 1 92 ? 1.251 -8.828 -1.862 1.00 82.62 92 LEU A O 1
ATOM 694 N N . TYR A 1 93 ? -0.038 -8.245 -0.127 1.00 79.31 93 TYR A N 1
ATOM 695 C CA . TYR A 1 93 ? 1.068 -7.693 0.649 1.00 79.31 93 TYR A CA 1
ATOM 696 C C . TYR A 1 93 ? 2.196 -8.721 0.846 1.00 79.31 93 TYR A C 1
ATOM 698 O O . TYR A 1 93 ? 3.341 -8.441 0.491 1.00 79.31 93 TYR A O 1
ATOM 706 N N . ARG A 1 94 ? 1.873 -9.920 1.351 1.00 77.44 94 ARG A N 1
ATOM 707 C CA . ARG A 1 94 ? 2.856 -10.995 1.580 1.00 77.44 94 ARG A CA 1
ATOM 708 C C . ARG A 1 94 ? 3.534 -11.457 0.286 1.00 77.44 94 ARG A C 1
ATOM 710 O O . ARG A 1 94 ? 4.718 -11.784 0.312 1.00 77.44 94 ARG A O 1
ATOM 717 N N . ASP A 1 95 ? 2.795 -11.492 -0.821 1.00 81.81 95 ASP A N 1
ATOM 718 C CA . ASP A 1 95 ? 3.299 -11.940 -2.122 1.00 81.81 95 ASP A CA 1
ATOM 719 C C . ASP A 1 95 ? 4.294 -10.932 -2.730 1.00 81.81 95 ASP A C 1
ATOM 721 O O . ASP A 1 95 ? 5.287 -11.333 -3.342 1.00 81.81 95 ASP A O 1
ATOM 725 N N . TYR A 1 96 ? 4.059 -9.627 -2.545 1.00 78.50 96 TYR A N 1
ATOM 726 C CA . TYR A 1 96 ? 4.797 -8.563 -3.239 1.00 78.50 96 TYR A CA 1
ATOM 727 C C . TYR A 1 96 ? 5.820 -7.803 -2.387 1.00 78.50 96 TYR A C 1
ATOM 729 O O . TYR A 1 96 ? 6.680 -7.129 -2.952 1.00 78.50 96 TYR A O 1
ATOM 737 N N . SER A 1 97 ? 5.797 -7.911 -1.055 1.00 70.25 97 SER A N 1
ATOM 738 C CA . SER A 1 97 ? 6.738 -7.192 -0.179 1.00 70.25 97 SER A CA 1
ATOM 739 C C . SER A 1 97 ? 8.200 -7.644 -0.304 1.00 70.25 97 SER A C 1
ATOM 741 O O . SER A 1 97 ? 9.100 -6.981 0.212 1.00 70.25 97 SER A O 1
ATOM 743 N N . GLY A 1 98 ? 8.460 -8.754 -1.004 1.00 62.84 98 GLY A N 1
ATOM 744 C CA . GLY A 1 98 ? 9.800 -9.297 -1.225 1.00 62.84 98 GLY A CA 1
ATOM 745 C C . GLY A 1 98 ? 10.509 -9.757 0.065 1.00 62.84 98 GLY A C 1
ATOM 746 O O . GLY A 1 98 ? 9.967 -9.647 1.159 1.00 62.84 98 GLY A O 1
ATOM 747 N N . PRO A 1 99 ? 11.741 -10.293 -0.033 1.00 50.25 99 PRO A N 1
ATOM 748 C CA . PRO A 1 99 ? 12.521 -10.768 1.121 1.00 50.25 99 PRO A CA 1
ATOM 749 C C . PRO A 1 99 ? 13.158 -9.638 1.953 1.00 50.25 99 PRO A C 1
ATOM 751 O O . PRO A 1 99 ? 13.623 -9.875 3.074 1.00 50.25 99 PRO A O 1
ATOM 754 N N . ASP A 1 100 ? 13.198 -8.418 1.410 1.00 46.53 100 ASP A N 1
ATOM 755 C CA . ASP A 1 100 ? 13.794 -7.256 2.068 1.00 46.53 100 ASP A CA 1
ATOM 756 C C . ASP A 1 100 ? 12.822 -6.560 3.042 1.00 46.53 100 ASP A C 1
ATOM 758 O O . ASP A 1 100 ? 13.298 -5.901 3.968 1.00 46.53 100 ASP A O 1
ATOM 762 N N . ASN A 1 101 ? 11.513 -6.846 2.958 1.00 49.81 101 ASN A N 1
ATOM 763 C CA . ASN A 1 101 ? 10.453 -6.407 3.881 1.00 49.81 101 ASN A CA 1
ATOM 764 C C . ASN A 1 101 ? 10.479 -4.896 4.204 1.00 49.81 101 ASN A C 1
ATOM 766 O O . ASN A 1 101 ? 10.702 -4.530 5.362 1.00 49.81 101 ASN A O 1
ATOM 770 N N . PRO A 1 102 ? 10.258 -4.012 3.215 1.00 50.59 102 PRO A N 1
ATOM 771 C CA . PRO A 1 102 ? 9.956 -2.612 3.490 1.00 50.59 102 PRO A CA 1
ATOM 772 C C . PRO A 1 102 ? 8.674 -2.480 4.335 1.00 50.59 102 PRO A C 1
ATOM 774 O O . PRO A 1 102 ? 7.803 -3.358 4.266 1.00 50.59 102 PRO A O 1
ATOM 777 N N . PRO A 1 103 ? 8.531 -1.406 5.134 1.00 48.78 103 PRO A N 1
ATOM 778 C CA . PRO A 1 103 ? 7.303 -1.148 5.866 1.00 48.78 103 PRO A CA 1
ATOM 779 C C . PRO A 1 103 ? 6.150 -0.980 4.894 1.00 48.78 103 PRO A C 1
ATOM 781 O O . PRO A 1 103 ? 6.299 -0.439 3.796 1.00 48.78 103 PRO A O 1
ATOM 784 N N . VAL A 1 104 ? 4.995 -1.466 5.329 1.00 51.66 104 VAL A N 1
ATOM 785 C CA . VAL A 1 104 ? 3.803 -1.442 4.509 1.00 51.66 104 VAL A CA 1
ATOM 786 C C . VAL A 1 104 ? 2.726 -0.631 5.154 1.00 51.66 104 VAL A C 1
ATOM 788 O O . VAL A 1 104 ? 2.370 -0.864 6.305 1.00 51.66 104 VAL A O 1
ATOM 791 N N . THR A 1 105 ? 2.247 0.309 4.349 1.00 51.66 105 THR A N 1
ATOM 792 C CA . THR A 1 105 ? 1.073 1.115 4.600 1.00 51.66 105 THR A CA 1
ATOM 793 C C . THR A 1 105 ? -0.076 0.509 3.824 1.00 51.66 105 THR A C 1
ATOM 795 O O . THR A 1 105 ? -0.090 0.572 2.595 1.00 51.66 105 THR A O 1
ATOM 798 N N . VAL A 1 106 ? -1.046 -0.076 4.513 1.00 56.69 106 VAL A N 1
ATOM 799 C CA . VAL A 1 106 ? -2.267 -0.556 3.866 1.00 56.69 106 VAL A CA 1
ATOM 800 C C . VAL A 1 106 ? -3.376 0.448 4.112 1.00 56.69 106 VAL A C 1
ATOM 802 O O . VAL A 1 106 ? -3.759 0.635 5.260 1.00 56.69 106 VAL A O 1
ATOM 805 N N . THR A 1 107 ? -3.891 1.077 3.055 1.00 55.97 107 THR A N 1
ATOM 806 C CA . THR A 1 107 ? -5.039 1.986 3.147 1.00 55.97 107 THR A CA 1
ATOM 807 C C . THR A 1 107 ? -6.254 1.279 2.570 1.00 55.97 107 THR A C 1
ATOM 809 O O . THR A 1 107 ? -6.359 1.072 1.359 1.00 55.97 107 THR A O 1
ATOM 812 N N . ALA A 1 108 ? -7.197 0.913 3.431 1.00 52.00 108 ALA A N 1
ATOM 813 C CA . ALA A 1 108 ? -8.538 0.556 2.996 1.00 52.00 108 ALA A CA 1
ATOM 814 C C . ALA A 1 108 ? -9.378 1.840 2.990 1.00 52.00 108 ALA A C 1
ATOM 816 O O . ALA A 1 108 ? -9.844 2.269 4.040 1.00 52.00 108 ALA A O 1
ATOM 817 N N . SER A 1 109 ? -9.543 2.492 1.837 1.00 44.00 109 SER A N 1
ATOM 818 C CA . SER A 1 109 ? -10.516 3.580 1.684 1.00 44.00 109 SER A CA 1
ATOM 819 C C . SER A 1 109 ? -11.301 3.416 0.379 1.00 44.00 109 SER A C 1
ATOM 821 O O . SER A 1 109 ? -10.818 3.691 -0.714 1.00 44.00 109 SER A O 1
ATOM 823 N N . GLY A 1 110 ? -12.552 2.956 0.494 1.00 54.16 110 GLY A N 1
ATOM 824 C CA . GLY A 1 110 ? -13.478 2.813 -0.637 1.00 54.16 110 GLY A CA 1
ATOM 825 C C . GLY A 1 110 ? -13.629 1.387 -1.181 1.00 54.16 110 GLY A C 1
ATOM 826 O O . GLY A 1 110 ? -13.440 0.404 -0.468 1.00 54.16 110 GLY A O 1
ATOM 827 N N . SER A 1 111 ? -14.057 1.275 -2.446 1.00 54.00 111 SER A N 1
ATOM 828 C CA . SER A 1 111 ? -14.334 -0.009 -3.116 1.00 54.00 111 SER A CA 1
ATOM 829 C C . SER A 1 111 ? -13.081 -0.784 -3.530 1.00 54.00 111 SER A C 1
ATOM 831 O O . SER A 1 111 ? -13.187 -1.954 -3.887 1.00 54.00 111 SER A O 1
ATOM 833 N N . GLU A 1 112 ? -11.915 -0.141 -3.487 1.00 65.50 112 GLU A N 1
ATOM 834 C CA . GLU A 1 112 ? -10.610 -0.739 -3.757 1.00 65.50 112 GLU A CA 1
ATOM 835 C C . GLU A 1 112 ? -9.710 -0.522 -2.542 1.00 65.50 112 GLU A C 1
ATOM 837 O O . GLU A 1 112 ? -9.826 0.480 -1.835 1.00 65.50 112 GLU A O 1
ATOM 842 N N . SER A 1 113 ? -8.848 -1.490 -2.254 1.00 71.75 113 SER A N 1
ATOM 843 C CA . SER A 1 113 ? -7.884 -1.393 -1.162 1.00 71.75 113 SER A CA 1
ATOM 844 C C . SER A 1 113 ? -6.476 -1.490 -1.724 1.00 71.75 113 SER A C 1
ATOM 846 O O . SER A 1 113 ? -6.248 -2.196 -2.705 1.00 71.75 113 SER A O 1
ATOM 848 N N . GLN A 1 114 ? -5.538 -0.774 -1.114 1.00 73.31 114 GLN A N 1
ATOM 849 C CA . GLN A 1 114 ? -4.160 -0.699 -1.590 1.00 73.31 114 GLN A CA 1
ATOM 850 C C . GLN A 1 114 ? -3.180 -0.992 -0.464 1.00 73.31 114 GLN A C 1
ATOM 852 O O . GLN A 1 114 ? -3.450 -0.658 0.692 1.00 73.31 114 GLN A O 1
ATOM 857 N N . PHE A 1 115 ? -2.018 -1.535 -0.808 1.00 72.81 115 PHE A N 1
ATOM 858 C CA . PHE A 1 115 ? -0.849 -1.506 0.065 1.00 72.81 115 PHE A CA 1
ATOM 859 C C . PHE A 1 115 ? 0.306 -0.777 -0.618 1.00 72.81 115 PHE A C 1
ATOM 861 O O . PHE A 1 115 ? 0.444 -0.813 -1.842 1.00 72.81 115 PHE A O 1
ATOM 868 N N . ASN A 1 116 ? 1.098 -0.078 0.186 1.00 71.12 116 ASN A N 1
ATOM 869 C CA . ASN A 1 116 ? 2.299 0.636 -0.212 1.00 71.12 116 ASN A CA 1
ATOM 870 C C . ASN A 1 116 ? 3.530 -0.195 0.166 1.00 71.12 116 ASN A C 1
ATOM 872 O O . ASN A 1 116 ? 3.637 -0.627 1.308 1.00 71.12 116 ASN A O 1
ATOM 876 N N . ILE A 1 117 ? 4.449 -0.380 -0.773 1.00 68.62 117 ILE A N 1
ATOM 877 C CA . ILE A 1 117 ? 5.818 -0.850 -0.574 1.00 68.62 117 ILE A CA 1
ATOM 878 C C . ILE A 1 117 ? 6.714 0.395 -0.636 1.00 68.62 117 ILE A C 1
ATOM 880 O O . ILE A 1 117 ? 7.016 0.863 -1.735 1.00 68.62 117 ILE A O 1
ATOM 884 N N . GLY A 1 118 ? 7.109 0.949 0.510 1.00 61.78 118 GLY A N 1
ATOM 885 C CA . GLY A 1 118 ? 7.919 2.172 0.578 1.00 61.78 118 GLY A CA 1
ATOM 886 C C . GLY A 1 118 ? 9.279 1.951 1.230 1.00 61.78 118 GLY A C 1
ATOM 887 O O . GLY A 1 118 ? 9.428 1.072 2.075 1.00 61.78 118 GLY A O 1
ATOM 888 N N . ASP A 1 119 ? 10.270 2.776 0.898 1.00 53.81 119 ASP A N 1
ATOM 889 C CA . ASP A 1 119 ? 11.536 2.817 1.643 1.00 53.81 119 ASP A CA 1
ATOM 890 C C . ASP A 1 119 ? 11.295 3.487 3.007 1.00 53.81 119 ASP A C 1
ATOM 892 O O . ASP A 1 119 ? 11.513 4.685 3.179 1.00 53.81 119 ASP A O 1
ATOM 896 N N . GLY A 1 120 ? 10.780 2.745 3.987 1.00 51.06 120 GLY A N 1
ATOM 897 C CA . GLY A 1 120 ? 10.592 3.276 5.336 1.00 51.06 120 GLY A CA 1
ATOM 898 C C . GLY A 1 120 ? 11.615 2.761 6.354 1.00 51.06 120 GLY A C 1
ATOM 899 O O . GLY A 1 120 ? 12.372 1.821 6.088 1.00 51.06 120 GLY A O 1
ATOM 900 N N . PRO A 1 121 ? 11.684 3.427 7.517 1.00 45.50 121 PRO A N 1
ATOM 901 C CA . PRO A 1 121 ? 12.714 3.178 8.507 1.00 45.50 121 PRO A CA 1
ATOM 902 C C . PRO A 1 121 ? 12.416 1.896 9.294 1.00 45.50 121 PRO A C 1
ATOM 904 O O . PRO A 1 121 ? 11.345 1.750 9.864 1.00 45.50 121 PRO A O 1
ATOM 907 N N . GLU A 1 122 ? 13.423 1.022 9.341 1.00 55.25 122 GLU A N 1
ATOM 908 C CA . GLU A 1 122 ? 13.608 -0.108 10.264 1.00 55.25 122 GLU A CA 1
ATOM 909 C C . GLU A 1 122 ? 12.569 -1.252 10.230 1.00 55.25 122 GLU A C 1
ATOM 911 O O . GLU A 1 122 ? 11.357 -1.082 10.292 1.00 55.25 122 GLU A O 1
ATOM 916 N N . ARG A 1 123 ? 13.085 -2.488 10.180 1.00 57.53 123 ARG A N 1
ATOM 917 C CA . ARG A 1 123 ? 12.297 -3.699 10.435 1.00 57.53 123 ARG A CA 1
ATOM 918 C C . ARG A 1 123 ? 11.869 -3.707 11.904 1.00 57.53 123 ARG A C 1
ATOM 920 O O . ARG A 1 123 ? 12.724 -3.557 12.771 1.00 57.53 123 ARG A O 1
ATOM 927 N N . CYS A 1 124 ? 10.593 -3.954 12.181 1.00 63.56 124 CYS A N 1
ATOM 928 C CA . CYS A 1 124 ? 10.112 -4.251 13.529 1.00 63.56 124 CYS A CA 1
ATOM 929 C C . CYS A 1 124 ? 9.921 -5.766 13.720 1.00 63.56 124 CYS A C 1
ATOM 931 O O . CYS A 1 124 ? 9.468 -6.472 12.819 1.00 63.56 124 CYS A O 1
ATOM 933 N N . ASP A 1 125 ? 10.283 -6.270 14.902 1.00 59.72 125 ASP A N 1
ATOM 934 C CA . ASP A 1 125 ? 10.417 -7.708 15.192 1.00 59.72 125 ASP A CA 1
ATOM 935 C C . ASP A 1 125 ? 9.078 -8.457 15.405 1.00 59.72 125 ASP A C 1
ATOM 937 O O . ASP A 1 125 ? 9.093 -9.650 15.711 1.00 59.72 125 ASP A O 1
ATOM 941 N N . ALA A 1 126 ? 7.914 -7.808 15.255 1.00 60.38 126 ALA A N 1
ATOM 942 C CA . ALA A 1 126 ? 6.628 -8.393 15.662 1.00 60.38 126 ALA A CA 1
ATOM 943 C C . ALA A 1 126 ? 5.403 -8.081 14.763 1.00 60.38 126 ALA A C 1
ATOM 945 O O . ALA A 1 126 ? 4.354 -7.745 15.296 1.00 60.38 126 ALA A O 1
ATOM 946 N N . PRO A 1 127 ? 5.429 -8.209 13.423 1.00 68.19 127 PRO A N 1
ATOM 947 C CA . PRO A 1 127 ? 4.277 -7.817 12.599 1.00 68.19 127 PRO A CA 1
ATOM 948 C C . PRO A 1 127 ? 3.066 -8.766 12.695 1.00 68.19 127 PRO A C 1
ATOM 950 O O . PRO A 1 127 ? 1.945 -8.348 12.416 1.00 68.19 127 PRO A O 1
ATOM 953 N N . ASP A 1 128 ? 3.244 -10.033 13.082 1.00 76.12 128 ASP A N 1
ATOM 954 C CA . ASP A 1 128 ? 2.227 -11.072 12.851 1.00 76.12 128 ASP A CA 1
ATOM 955 C C . ASP A 1 128 ? 0.890 -10.822 13.565 1.00 76.12 128 ASP A C 1
ATOM 957 O O . ASP A 1 128 ? -0.165 -11.026 12.962 1.00 76.12 128 ASP A O 1
ATOM 961 N N . ALA A 1 129 ? 0.893 -10.359 14.823 1.00 81.50 129 ALA A N 1
ATOM 962 C CA . ALA A 1 129 ? -0.368 -10.107 15.529 1.00 81.50 129 ALA A CA 1
ATOM 963 C C . ALA A 1 129 ? -1.062 -8.824 15.040 1.00 81.50 129 ALA A C 1
ATOM 965 O O . ALA A 1 129 ? -2.293 -8.773 15.021 1.00 81.50 129 ALA A O 1
ATOM 966 N N . LEU A 1 130 ? -0.294 -7.823 14.589 1.00 81.69 130 LEU A N 1
ATOM 967 C CA . LEU A 1 130 ? -0.832 -6.632 13.923 1.00 81.69 130 LEU A CA 1
ATOM 968 C C . LEU A 1 130 ? -1.471 -6.992 12.585 1.00 81.69 130 LEU A C 1
ATOM 970 O O . LEU A 1 130 ? -2.611 -6.612 12.337 1.00 81.69 130 LEU A O 1
ATOM 974 N N . VAL A 1 131 ? -0.780 -7.782 11.758 1.00 80.25 131 VAL A N 1
ATOM 975 C CA . VAL A 1 131 ? -1.313 -8.276 10.482 1.00 80.25 131 VAL A CA 1
ATOM 976 C C . VAL A 1 131 ? -2.553 -9.141 10.715 1.00 80.25 131 VAL A C 1
ATOM 978 O O . VAL A 1 131 ? -3.536 -8.998 9.997 1.00 80.25 131 VAL A O 1
ATOM 981 N N . ALA A 1 132 ? -2.564 -9.992 11.744 1.00 84.56 132 ALA A N 1
ATOM 982 C CA . ALA A 1 132 ? -3.734 -10.806 12.070 1.00 84.56 132 ALA A CA 1
ATOM 983 C C . ALA A 1 132 ? -4.937 -9.959 12.521 1.00 84.56 132 ALA A C 1
ATOM 985 O O . ALA A 1 132 ? -6.068 -10.229 12.112 1.00 84.56 132 ALA A O 1
ATOM 986 N N . LYS A 1 133 ? -4.721 -8.923 13.344 1.00 88.50 133 LYS A N 1
ATOM 987 C CA . LYS A 1 133 ? -5.800 -8.006 13.744 1.00 88.50 133 LYS A CA 1
ATOM 988 C C . LYS A 1 133 ? -6.280 -7.165 12.566 1.00 88.50 133 LYS A C 1
ATOM 990 O O . LYS A 1 133 ? -7.482 -6.966 12.421 1.00 88.50 133 LYS A O 1
ATOM 995 N N . PHE A 1 134 ? -5.367 -6.726 11.709 1.00 84.81 134 PHE A N 1
ATOM 996 C CA . PHE A 1 134 ? -5.699 -6.080 10.450 1.00 84.81 134 PHE A CA 1
ATOM 997 C C . PHE A 1 134 ? -6.594 -6.973 9.587 1.00 84.81 134 PHE A C 1
ATOM 999 O O . PHE A 1 134 ? -7.677 -6.537 9.220 1.00 84.81 134 PHE A O 1
ATOM 1006 N N . ASP A 1 135 ? -6.211 -8.233 9.352 1.00 83.62 135 ASP A N 1
ATOM 1007 C CA . ASP A 1 135 ? -6.999 -9.211 8.586 1.00 83.62 135 ASP A CA 1
ATOM 1008 C C . ASP A 1 135 ? -8.407 -9.399 9.168 1.00 83.62 135 ASP A C 1
ATOM 1010 O O . ASP A 1 135 ? -9.392 -9.461 8.430 1.00 83.62 135 ASP A O 1
ATOM 1014 N N . GLN A 1 136 ? -8.517 -9.447 10.498 1.00 87.56 136 GLN A N 1
ATOM 1015 C CA . GLN A 1 136 ? -9.803 -9.546 11.182 1.00 87.56 136 GLN A CA 1
ATOM 1016 C C . GLN A 1 136 ? -10.674 -8.305 10.930 1.00 87.56 136 GLN A C 1
ATOM 1018 O O . GLN A 1 136 ? -11.820 -8.441 10.501 1.00 87.56 136 GLN A O 1
ATOM 1023 N N . LEU A 1 137 ? -10.138 -7.104 11.172 1.00 87.69 137 LEU A N 1
ATOM 1024 C CA . LEU A 1 137 ? -10.875 -5.845 11.021 1.00 87.69 137 LEU A CA 1
ATOM 1025 C C . LEU A 1 137 ? -11.196 -5.534 9.560 1.00 87.69 137 LEU A C 1
ATOM 1027 O O . LEU A 1 137 ? -12.215 -4.927 9.250 1.00 87.69 137 LEU A O 1
ATOM 1031 N N . LEU A 1 138 ? -10.361 -5.988 8.632 1.00 81.88 138 LEU A N 1
ATOM 1032 C CA . LEU A 1 138 ? -10.588 -5.845 7.202 1.00 81.88 138 LEU A CA 1
ATOM 1033 C C . LEU A 1 138 ? -11.883 -6.547 6.765 1.00 81.88 138 LEU A C 1
ATOM 1035 O O . LEU A 1 138 ? -12.554 -6.099 5.836 1.00 81.88 138 LEU A O 1
ATOM 1039 N N . LEU A 1 139 ? -12.282 -7.612 7.453 1.00 83.06 139 LEU A N 1
ATOM 1040 C CA . LEU A 1 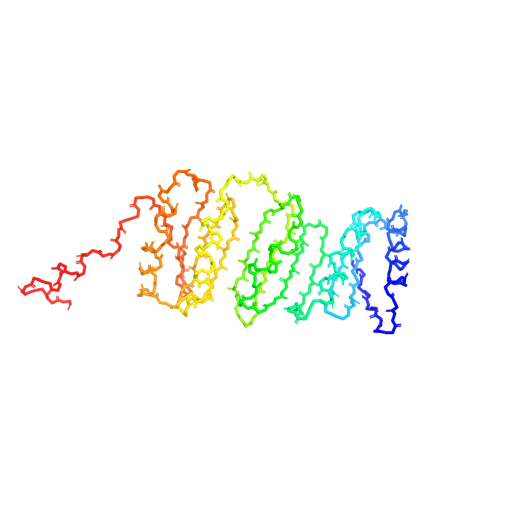139 ? -13.547 -8.306 7.212 1.00 83.06 139 LEU A CA 1
ATOM 1041 C C . LEU A 1 139 ? -14.701 -7.766 8.070 1.00 83.06 139 LEU A C 1
ATOM 1043 O O . LEU A 1 139 ? -15.851 -8.148 7.844 1.00 83.06 139 LEU A O 1
ATOM 1047 N N . ASP A 1 140 ? -14.418 -6.872 9.017 1.00 86.69 140 ASP A N 1
ATOM 1048 C CA . ASP A 1 140 ? -15.421 -6.247 9.868 1.00 86.69 140 ASP A CA 1
ATOM 1049 C C . ASP A 1 140 ? -16.212 -5.184 9.076 1.00 86.69 140 ASP A C 1
ATOM 1051 O O . ASP A 1 140 ? -15.618 -4.260 8.509 1.00 86.69 140 ASP A O 1
ATOM 1055 N N . PRO A 1 141 ? -17.554 -5.288 8.998 1.00 83.94 141 PRO A N 1
ATOM 1056 C CA . PRO A 1 141 ? -18.379 -4.296 8.311 1.00 83.94 141 PRO A CA 1
ATOM 1057 C C . PRO A 1 141 ? -18.434 -2.933 9.020 1.00 83.94 141 PRO A C 1
ATOM 1059 O O . PRO A 1 141 ? -18.847 -1.956 8.397 1.00 83.94 141 PRO A O 1
ATOM 1062 N N . THR A 1 142 ? -18.060 -2.852 10.298 1.00 86.75 142 THR A N 1
ATOM 1063 C CA . THR A 1 142 ? -18.023 -1.601 11.074 1.00 86.75 142 THR A CA 1
ATOM 1064 C C . THR A 1 142 ? -16.768 -0.773 10.793 1.00 86.75 142 THR A C 1
ATOM 1066 O O . THR A 1 142 ? -16.809 0.456 10.892 1.00 86.75 142 THR A O 1
ATOM 1069 N N . ALA A 1 143 ? -15.676 -1.424 10.374 1.00 87.44 143 ALA A N 1
ATOM 1070 C CA . ALA A 1 143 ? -14.450 -0.776 9.932 1.00 87.44 143 ALA A CA 1
ATOM 1071 C C . ALA A 1 143 ? -14.589 -0.321 8.468 1.00 87.44 143 ALA A C 1
ATOM 1073 O O . ALA A 1 143 ? -14.426 -1.094 7.514 1.00 87.44 143 ALA A O 1
ATOM 1074 N N . ILE A 1 144 ? -14.886 0.967 8.292 1.00 84.94 144 ILE A N 1
ATOM 1075 C CA . ILE A 1 144 ? -15.026 1.611 6.977 1.00 84.94 144 ILE A CA 1
ATOM 1076 C C . ILE A 1 144 ? -13.684 2.073 6.402 1.00 84.94 144 ILE A C 1
ATOM 1078 O O . ILE A 1 144 ? -13.585 2.322 5.201 1.00 84.94 144 ILE A O 1
ATOM 1082 N N . GLY A 1 145 ? -12.649 2.145 7.240 1.00 82.81 145 GLY A N 1
ATOM 1083 C CA . GLY A 1 145 ? -11.278 2.344 6.805 1.00 82.81 145 GLY A CA 1
ATOM 1084 C C . GLY A 1 145 ? -10.279 1.772 7.793 1.00 82.81 145 GLY A C 1
ATOM 1085 O O . GLY A 1 145 ? -10.556 1.663 8.983 1.00 82.81 145 GLY A O 1
ATOM 1086 N N . ILE A 1 146 ? -9.125 1.349 7.294 1.00 83.81 146 ILE A N 1
ATOM 1087 C CA . ILE A 1 146 ? -8.037 0.825 8.120 1.00 83.81 146 ILE A CA 1
ATOM 1088 C C . ILE A 1 146 ? -6.732 1.298 7.505 1.00 83.81 146 ILE A C 1
ATOM 1090 O O . ILE A 1 146 ? -6.545 1.181 6.292 1.00 83.81 146 ILE A O 1
ATOM 1094 N N . TYR A 1 147 ? -5.860 1.830 8.351 1.00 82.56 147 TYR A N 1
ATOM 1095 C CA . TYR A 1 147 ? -4.521 2.267 8.015 1.00 82.56 147 TYR A CA 1
ATOM 1096 C C . TYR A 1 147 ? -3.531 1.566 8.937 1.00 82.56 147 TYR A C 1
ATOM 1098 O O . TYR A 1 147 ? -3.550 1.783 10.146 1.00 82.56 147 TYR A O 1
ATOM 1106 N N . LEU A 1 148 ? -2.681 0.710 8.383 1.00 79.69 148 LEU A N 1
ATOM 1107 C CA . LEU A 1 148 ? -1.633 0.021 9.134 1.00 79.69 148 LEU A CA 1
ATOM 1108 C C . LEU A 1 148 ? -0.281 0.362 8.526 1.00 79.69 148 LEU A C 1
ATOM 1110 O O . LEU A 1 148 ? -0.065 0.021 7.372 1.00 79.69 148 LEU A O 1
ATOM 1114 N N . GLU A 1 149 ? 0.600 0.967 9.319 1.00 79.19 149 GLU A N 1
ATOM 1115 C CA . GLU A 1 149 ? 2.051 1.017 9.157 1.00 79.19 149 GLU A CA 1
ATOM 1116 C C . GLU A 1 149 ? 2.685 0.126 10.231 1.00 79.19 149 GLU A C 1
ATOM 1118 O O . GLU A 1 149 ? 2.700 0.483 11.410 1.00 79.19 149 GLU A O 1
ATOM 1123 N N . LEU A 1 150 ? 3.218 -1.033 9.832 1.00 75.38 150 LEU A N 1
ATOM 1124 C CA . LEU A 1 150 ? 3.606 -2.121 10.750 1.00 75.38 150 LEU A CA 1
ATOM 1125 C C . LEU A 1 150 ? 4.461 -1.722 11.960 1.00 75.38 150 LEU A C 1
ATOM 1127 O O . LEU A 1 150 ? 4.380 -2.386 12.990 1.00 75.38 150 LEU A O 1
ATOM 1131 N N . CYS A 1 151 ? 5.278 -0.678 11.838 1.00 77.19 151 CYS A N 1
ATOM 1132 C CA . CYS A 1 151 ? 6.226 -0.290 12.877 1.00 77.19 151 CYS A CA 1
ATOM 1133 C C . CYS A 1 151 ? 5.869 1.018 13.595 1.00 77.19 151 CYS A C 1
ATOM 1135 O O . CYS A 1 151 ? 6.502 1.325 14.606 1.00 77.19 151 CYS A O 1
ATOM 1137 N N . THR A 1 152 ? 4.873 1.765 13.109 1.00 81.12 152 THR A N 1
ATOM 1138 C CA . THR A 1 152 ? 4.629 3.158 13.523 1.00 81.12 152 THR A CA 1
ATOM 1139 C C . THR A 1 152 ? 3.169 3.486 13.799 1.00 81.12 152 THR A C 1
ATOM 1141 O O . THR A 1 152 ? 2.917 4.279 14.700 1.00 81.12 152 THR A O 1
ATOM 1144 N N . MET A 1 153 ? 2.193 2.910 13.089 1.00 86.44 153 MET A N 1
ATOM 1145 C CA . MET A 1 153 ? 0.801 3.358 13.220 1.00 86.44 153 MET A CA 1
ATOM 1146 C C . MET A 1 153 ? -0.228 2.277 12.890 1.00 86.44 153 MET A C 1
ATOM 1148 O O . MET A 1 153 ? -0.096 1.547 11.915 1.00 86.44 153 MET A O 1
ATOM 1152 N N . PHE A 1 154 ? -1.312 2.222 13.660 1.00 88.00 154 PHE A N 1
ATOM 1153 C CA . PHE A 1 154 ? -2.504 1.445 13.344 1.00 88.00 154 PHE A CA 1
ATOM 1154 C C . PHE A 1 154 ? -3.767 2.255 13.654 1.00 88.00 154 PHE A C 1
ATOM 1156 O O . PHE A 1 154 ? -4.151 2.432 14.812 1.00 88.00 154 PHE A O 1
ATOM 1163 N N . THR A 1 155 ? -4.420 2.750 12.606 1.00 90.69 155 THR A N 1
ATOM 1164 C CA . THR A 1 155 ? -5.643 3.551 12.683 1.00 90.69 155 THR A CA 1
ATOM 1165 C C . THR A 1 155 ? -6.816 2.796 12.078 1.00 90.69 155 THR A C 1
ATOM 1167 O O . THR A 1 155 ? -6.721 2.253 10.978 1.00 90.69 155 THR A O 1
ATOM 1170 N N . VAL A 1 156 ? -7.954 2.805 12.766 1.00 90.75 156 VAL A N 1
ATOM 1171 C CA . VAL A 1 156 ? -9.212 2.243 12.263 1.00 90.75 156 VAL A CA 1
ATOM 1172 C C . VAL A 1 156 ? -10.245 3.356 12.155 1.00 90.75 156 VAL A C 1
ATOM 1174 O O . VAL A 1 156 ? -10.498 4.066 13.123 1.00 90.75 156 VAL A O 1
ATOM 1177 N N . THR A 1 157 ? -10.854 3.508 10.988 1.00 90.12 157 THR A N 1
ATOM 1178 C CA . THR A 1 157 ? -11.969 4.423 10.752 1.00 90.12 157 THR A CA 1
ATOM 1179 C C . THR A 1 157 ? -13.288 3.661 10.837 1.00 90.12 157 THR A C 1
ATOM 1181 O O . THR A 1 157 ? -13.468 2.638 10.172 1.00 90.12 157 THR A O 1
ATOM 1184 N N . VAL A 1 158 ? -14.223 4.182 11.624 1.00 91.19 158 VAL A N 1
ATOM 1185 C CA . VAL A 1 158 ? -15.564 3.627 11.842 1.00 91.19 158 VAL A CA 1
ATOM 1186 C C . VAL A 1 158 ? -16.647 4.638 11.470 1.00 91.19 158 VAL A C 1
ATOM 1188 O O . VAL A 1 158 ? -16.400 5.843 11.400 1.00 91.19 158 VAL A O 1
ATOM 1191 N N . ALA A 1 159 ? -17.858 4.139 11.224 1.00 86.69 159 ALA A N 1
ATOM 1192 C CA . ALA A 1 159 ? -18.990 4.975 10.828 1.00 86.69 159 ALA A CA 1
ATOM 1193 C C . ALA A 1 159 ? -19.575 5.807 11.984 1.00 86.69 159 ALA A C 1
ATOM 1195 O O . ALA A 1 159 ? -20.065 6.909 11.750 1.00 86.69 159 ALA A O 1
ATOM 1196 N N . ASP A 1 160 ? -19.546 5.291 13.217 1.00 84.81 160 ASP A N 1
ATOM 1197 C CA . ASP A 1 160 ? -20.150 5.939 14.382 1.00 84.81 160 ASP A CA 1
ATOM 1198 C C . ASP A 1 160 ? -19.462 5.563 15.707 1.00 84.81 160 ASP A C 1
ATOM 1200 O O . ASP A 1 160 ? -18.627 4.658 15.785 1.00 84.81 160 ASP A O 1
ATOM 1204 N N . ASP A 1 161 ? -19.848 6.270 16.768 1.00 83.25 161 ASP A N 1
ATOM 1205 C CA . ASP A 1 161 ? -19.290 6.127 18.112 1.00 83.25 161 ASP A CA 1
ATOM 1206 C C . ASP A 1 161 ? -19.563 4.768 18.769 1.00 83.25 161 ASP A C 1
ATOM 1208 O O . ASP A 1 161 ? -18.772 4.330 19.601 1.00 83.25 161 ASP A O 1
ATOM 1212 N N . THR A 1 162 ? -20.637 4.066 18.392 1.00 81.94 162 THR A N 1
ATOM 1213 C CA . THR A 1 162 ? -20.910 2.728 18.947 1.00 81.94 162 THR A CA 1
ATOM 1214 C C . THR A 1 162 ? -19.904 1.719 18.402 1.00 81.94 162 THR A C 1
ATOM 1216 O O . THR A 1 162 ? -19.394 0.877 19.142 1.00 81.94 162 THR A O 1
ATOM 1219 N N . ALA A 1 163 ? -19.574 1.825 17.113 1.00 87.94 163 ALA A N 1
ATOM 1220 C CA . ALA A 1 163 ? -18.504 1.041 16.510 1.00 87.94 163 ALA A CA 1
ATOM 1221 C C . ALA A 1 163 ? -17.126 1.415 17.082 1.00 87.94 163 ALA A C 1
ATOM 1223 O O . ALA A 1 163 ? -16.288 0.533 17.273 1.00 87.94 163 ALA A O 1
ATOM 1224 N N . ARG A 1 164 ? -16.894 2.696 17.413 1.00 89.31 164 ARG A N 1
ATOM 1225 C CA . ARG A 1 164 ? -15.622 3.155 17.995 1.00 89.31 164 ARG A CA 1
ATOM 1226 C C . ARG A 1 164 ? -15.275 2.385 19.264 1.00 89.31 164 ARG A C 1
ATOM 1228 O O . ARG A 1 164 ? -14.168 1.865 19.359 1.00 89.31 164 ARG A O 1
ATOM 1235 N N . ASP A 1 165 ? -16.204 2.279 20.208 1.00 84.94 165 ASP A N 1
ATOM 1236 C CA . ASP A 1 165 ? -15.927 1.666 21.512 1.00 84.94 165 ASP A CA 1
ATOM 1237 C C . ASP A 1 165 ? -15.610 0.167 21.389 1.00 84.94 165 ASP A C 1
ATOM 1239 O O . ASP A 1 165 ? -14.689 -0.336 22.041 1.00 84.94 165 ASP A O 1
ATOM 1243 N N . ALA A 1 166 ? -16.309 -0.535 20.491 1.00 87.62 166 ALA A N 1
ATOM 1244 C CA . ALA A 1 166 ? -16.024 -1.932 20.178 1.00 87.62 166 ALA A CA 1
ATOM 1245 C C . ALA A 1 166 ? -14.611 -2.102 19.594 1.00 87.62 166 ALA A C 1
ATOM 1247 O O . ALA A 1 166 ? -13.841 -2.935 20.072 1.00 87.62 166 ALA A O 1
ATOM 1248 N N . ILE A 1 167 ? -14.234 -1.268 18.621 1.00 91.25 167 ILE A N 1
ATOM 1249 C CA . ILE A 1 167 ? -12.906 -1.320 17.997 1.00 91.25 167 ILE A CA 1
ATOM 1250 C C . ILE A 1 167 ? -11.797 -0.939 18.985 1.00 91.25 167 ILE A C 1
ATOM 1252 O O . ILE A 1 167 ? -10.750 -1.586 18.993 1.00 91.25 167 ILE A O 1
ATOM 1256 N N . VAL A 1 168 ? -12.015 0.056 19.853 1.00 90.56 168 VAL A N 1
ATOM 1257 C CA . VAL A 1 168 ? -11.063 0.409 20.921 1.00 90.56 168 VAL A CA 1
ATOM 1258 C C . VAL A 1 168 ? -10.787 -0.810 21.800 1.00 90.56 168 VAL A C 1
ATOM 1260 O O . VAL A 1 168 ? -9.623 -1.153 22.011 1.00 90.56 168 VAL A O 1
ATOM 1263 N N . ALA A 1 169 ? -11.833 -1.507 22.254 1.00 87.31 169 ALA A N 1
ATOM 1264 C CA . ALA A 1 169 ? -11.683 -2.718 23.060 1.00 87.31 169 ALA A CA 1
ATOM 1265 C C . ALA A 1 169 ? -10.949 -3.843 22.306 1.00 87.31 169 ALA A C 1
ATOM 1267 O O . ALA A 1 169 ? -10.193 -4.606 22.909 1.00 87.31 169 ALA A O 1
ATOM 1268 N N . GLU A 1 170 ? -11.133 -3.940 20.988 1.00 90.12 170 GLU A N 1
ATOM 1269 C CA . GLU A 1 170 ? -10.460 -4.934 20.153 1.00 90.12 170 GLU A CA 1
ATOM 1270 C C . GLU A 1 170 ? -8.962 -4.686 19.955 1.00 90.12 170 GLU A C 1
ATOM 1272 O O . GLU A 1 170 ? -8.198 -5.656 19.897 1.00 90.12 170 GLU A O 1
ATOM 1277 N N . ILE A 1 171 ? -8.536 -3.426 19.813 1.00 92.06 171 ILE A N 1
ATOM 1278 C CA . ILE A 1 171 ? -7.130 -3.078 19.547 1.00 92.06 171 ILE A CA 1
ATOM 1279 C C . ILE A 1 171 ? -6.335 -2.774 20.823 1.00 92.06 171 ILE A C 1
ATOM 1281 O O . ILE A 1 171 ? -5.109 -2.876 20.812 1.00 92.06 171 ILE A O 1
ATOM 1285 N N . GLN A 1 172 ? -7.003 -2.472 21.943 1.00 90.56 172 GLN A N 1
ATOM 1286 C CA . GLN A 1 172 ? -6.360 -2.172 23.226 1.00 90.56 172 GLN A CA 1
ATOM 1287 C C . GLN A 1 172 ? -5.356 -3.241 23.703 1.00 90.56 172 GLN A C 1
ATOM 1289 O O . GLN A 1 172 ? -4.303 -2.848 24.212 1.00 90.56 172 GLN A O 1
ATOM 1294 N N . PRO A 1 173 ? -5.591 -4.562 23.543 1.00 90.31 173 PRO A N 1
ATOM 1295 C CA . PRO A 1 173 ? -4.595 -5.566 23.914 1.00 90.31 173 PRO A CA 1
ATOM 1296 C C . PRO A 1 173 ? -3.265 -5.401 23.169 1.00 90.31 173 PRO A C 1
ATOM 1298 O O . PRO A 1 173 ? -2.216 -5.579 23.780 1.00 90.31 173 PRO A O 1
ATOM 1301 N N . LEU A 1 174 ? -3.300 -5.013 21.887 1.00 90.69 174 LEU A N 1
ATOM 1302 C CA . LEU A 1 174 ? -2.095 -4.731 21.097 1.00 90.69 174 LEU A CA 1
ATOM 1303 C C . LEU A 1 174 ? -1.445 -3.418 21.541 1.00 90.69 174 LEU A C 1
ATOM 1305 O O . LEU A 1 174 ? -0.238 -3.378 21.744 1.00 90.69 174 LEU A O 1
ATOM 1309 N N . ALA A 1 175 ? -2.251 -2.381 21.786 1.00 90.31 175 ALA A N 1
ATOM 1310 C CA . ALA A 1 175 ? -1.775 -1.093 22.299 1.00 90.31 175 ALA A CA 1
ATOM 1311 C C . ALA A 1 175 ? -1.155 -1.176 23.707 1.00 90.31 175 ALA A C 1
ATOM 1313 O O . ALA A 1 175 ? -0.397 -0.297 24.113 1.00 90.31 175 ALA A O 1
ATOM 1314 N N . SER A 1 176 ? -1.494 -2.220 24.466 1.00 89.31 176 SER A N 1
ATOM 1315 C CA . SER A 1 176 ? -0.962 -2.473 25.809 1.00 89.31 176 SER A CA 1
ATOM 1316 C C . SER A 1 176 ? 0.281 -3.360 25.811 1.00 89.31 176 SER A C 1
ATOM 1318 O O . SER A 1 176 ? 0.928 -3.495 26.851 1.00 89.31 176 SER A O 1
ATOM 1320 N N . ASP A 1 177 ? 0.604 -4.001 24.688 1.00 89.12 177 ASP A N 1
ATOM 1321 C CA . ASP A 1 177 ? 1.720 -4.932 24.595 1.00 89.12 177 ASP A CA 1
ATOM 1322 C C . ASP A 1 177 ? 3.030 -4.161 24.311 1.00 89.12 177 ASP A C 1
ATOM 1324 O O . ASP A 1 177 ? 3.146 -3.477 23.290 1.00 89.12 177 ASP A O 1
ATOM 1328 N N . PRO A 1 178 ? 4.047 -4.256 25.198 1.00 86.50 178 PRO A N 1
ATOM 1329 C CA . PRO A 1 178 ? 5.323 -3.556 25.038 1.00 86.50 178 PRO A CA 1
ATOM 1330 C C . PRO A 1 178 ? 6.051 -3.846 23.721 1.00 86.50 178 PRO A C 1
ATOM 1332 O O . PRO A 1 178 ? 6.846 -3.011 23.275 1.00 86.50 178 PRO A O 1
ATOM 1335 N N . SER A 1 179 ? 5.789 -4.999 23.095 1.00 86.38 179 SER A N 1
ATOM 1336 C CA . SER A 1 179 ? 6.331 -5.351 21.780 1.00 86.38 179 SER A CA 1
ATOM 1337 C C . SER A 1 179 ? 5.871 -4.407 20.664 1.00 86.38 179 SER A C 1
ATOM 1339 O O . SER A 1 179 ? 6.555 -4.321 19.649 1.00 86.38 179 SER A O 1
ATOM 1341 N N . TYR A 1 180 ? 4.784 -3.654 20.869 1.00 86.00 180 TYR A N 1
ATOM 1342 C CA . TYR A 1 180 ? 4.251 -2.659 19.929 1.00 86.00 180 TYR A CA 1
ATOM 1343 C C . TYR A 1 180 ? 4.410 -1.220 20.423 1.00 86.00 180 TYR A C 1
ATOM 1345 O O . TYR A 1 180 ? 3.702 -0.327 19.973 1.00 86.00 180 TYR A O 1
ATOM 1353 N N . SER A 1 181 ? 5.342 -0.962 21.343 1.00 85.69 181 SER A N 1
ATOM 1354 C CA . SER A 1 181 ? 5.526 0.374 21.936 1.00 85.69 181 SER A CA 1
ATOM 1355 C C . SER A 1 181 ? 5.902 1.483 20.941 1.00 85.69 181 SER A C 1
ATOM 1357 O O . SER A 1 181 ? 5.775 2.658 21.280 1.00 85.69 181 SER A O 1
ATOM 1359 N N . SER A 1 182 ? 6.353 1.136 19.730 1.00 83.94 182 SER A N 1
ATOM 1360 C CA . SER A 1 182 ? 6.620 2.083 18.640 1.00 83.94 182 SER A CA 1
ATOM 1361 C C . SER A 1 182 ? 5.404 2.373 17.753 1.00 83.94 182 SER A C 1
ATOM 1363 O O . SER A 1 182 ? 5.491 3.244 16.894 1.00 83.94 182 SER A O 1
ATOM 1365 N N . VAL A 1 183 ? 4.296 1.647 17.937 1.00 86.31 183 VAL A N 1
ATOM 1366 C CA . VAL A 1 183 ? 3.094 1.738 17.106 1.00 86.31 183 VAL A CA 1
ATOM 1367 C C . VAL A 1 183 ? 2.054 2.602 17.807 1.00 86.31 183 VAL A C 1
ATOM 1369 O O . VAL A 1 183 ? 1.608 2.301 18.913 1.00 86.31 183 VAL A O 1
ATOM 1372 N N . GLU A 1 184 ? 1.632 3.674 17.148 1.00 91.06 184 GLU A N 1
ATOM 1373 C CA . GLU A 1 184 ? 0.519 4.503 17.593 1.00 91.06 184 GLU A CA 1
ATOM 1374 C C . GLU A 1 184 ? -0.811 3.863 17.185 1.00 91.06 184 GLU A C 1
ATOM 1376 O O . GLU A 1 184 ? -1.117 3.730 16.000 1.00 91.06 184 GLU A O 1
ATOM 1381 N N . PHE A 1 185 ? -1.632 3.487 18.162 1.00 93.38 185 PHE A N 1
ATOM 1382 C CA . PHE A 1 185 ? -2.964 2.939 17.913 1.00 93.38 185 PHE A CA 1
ATOM 1383 C C . PHE A 1 185 ? -4.009 4.046 17.996 1.00 93.38 185 PHE A C 1
ATOM 1385 O O . PHE A 1 185 ? -3.990 4.865 18.919 1.00 93.38 185 PHE A O 1
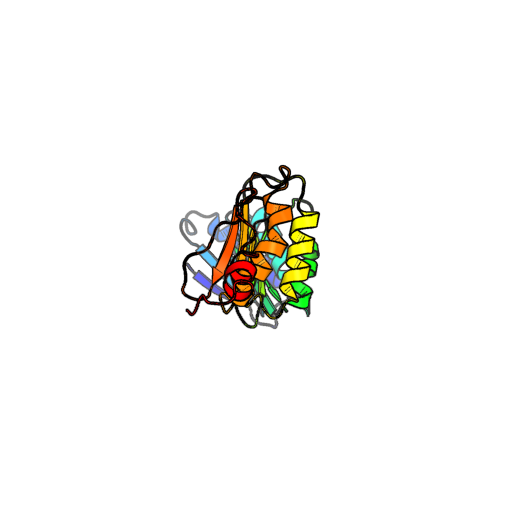ATOM 1392 N N . SER A 1 186 ? -4.951 4.083 17.057 1.00 94.00 186 SER A N 1
ATOM 1393 C CA . SER A 1 186 ? -6.041 5.060 17.087 1.00 94.00 186 SER A CA 1
ATOM 1394 C C . SER A 1 186 ? -7.322 4.564 16.422 1.00 94.00 186 SER A C 1
ATOM 1396 O O . SER A 1 186 ? -7.301 3.728 15.520 1.00 94.00 186 SER A O 1
ATOM 1398 N N . VAL A 1 187 ? -8.457 5.105 16.863 1.00 92.81 187 VAL A N 1
ATOM 1399 C CA . VAL A 1 187 ? -9.768 4.881 16.239 1.00 92.81 187 VAL A CA 1
ATOM 1400 C C . VAL A 1 187 ? -10.387 6.225 15.897 1.00 92.81 187 VAL A C 1
ATOM 1402 O O . VAL A 1 187 ? -10.403 7.134 16.723 1.00 92.81 187 VAL A O 1
ATOM 1405 N N . GLN A 1 188 ? -10.887 6.368 14.678 1.00 92.38 188 GLN A N 1
ATOM 1406 C CA . GLN A 1 188 ? -11.466 7.601 14.164 1.00 92.38 188 GLN A CA 1
ATOM 1407 C C . GLN A 1 188 ? -12.916 7.368 13.738 1.00 92.38 188 GLN A C 1
ATOM 1409 O O . GLN A 1 188 ? -13.187 6.474 12.943 1.00 92.38 188 GLN A O 1
ATOM 1414 N N . THR A 1 189 ? -13.838 8.205 14.206 1.00 91.12 189 THR A N 1
ATOM 1415 C CA . THR A 1 189 ? -15.189 8.297 13.632 1.00 91.12 189 THR A CA 1
ATOM 1416 C C . THR A 1 189 ? -15.152 9.208 12.399 1.00 91.12 189 THR A C 1
ATOM 1418 O O . THR A 1 189 ? -14.402 10.189 12.372 1.00 91.12 189 THR A O 1
ATOM 1421 N N . GLU A 1 190 ? -15.926 8.902 11.355 1.00 82.31 190 GLU A N 1
ATOM 1422 C CA . GLU A 1 190 ? -15.977 9.723 10.138 1.00 82.31 190 GLU A CA 1
ATOM 1423 C C . GLU A 1 190 ? -16.258 11.207 10.456 1.00 82.31 190 GLU A C 1
ATOM 1425 O O . GLU A 1 190 ? -17.252 11.558 11.085 1.00 82.31 190 GLU A O 1
ATOM 1430 N N . GLY A 1 191 ? -15.365 12.099 10.010 1.00 77.31 191 GLY A N 1
ATOM 1431 C CA . GLY A 1 191 ? -15.484 13.544 10.242 1.00 77.31 191 GLY A CA 1
ATOM 1432 C C . GLY A 1 191 ? -14.990 14.035 11.608 1.00 77.31 191 GLY A C 1
ATOM 1433 O O . GLY A 1 191 ? -15.016 15.243 11.853 1.00 77.31 191 GLY A O 1
ATOM 1434 N N . GLU A 1 192 ? -14.490 13.143 12.465 1.00 82.62 192 GLU A N 1
ATOM 1435 C CA . GLU A 1 192 ? -13.962 13.474 13.790 1.00 82.62 192 GLU A CA 1
ATOM 1436 C C . GLU A 1 192 ? -12.442 13.294 13.885 1.00 82.62 192 GLU A C 1
ATOM 1438 O O . GLU A 1 192 ? -11.789 12.721 13.008 1.00 82.62 192 GLU A O 1
ATOM 1443 N N . ALA A 1 193 ? -11.856 13.827 14.960 1.00 82.19 193 ALA A N 1
ATOM 1444 C CA . ALA A 1 193 ? -10.447 13.611 15.264 1.00 82.19 193 ALA A CA 1
ATOM 1445 C C . ALA A 1 193 ? -10.221 12.170 15.767 1.00 82.19 193 ALA A C 1
ATOM 1447 O O . ALA A 1 193 ? -11.057 11.658 16.514 1.00 82.19 193 ALA A O 1
ATOM 1448 N N . PRO A 1 194 ? -9.097 11.520 15.413 1.00 86.94 194 PRO A N 1
ATOM 1449 C CA . PRO A 1 194 ? -8.762 10.204 15.945 1.00 86.94 194 PRO A CA 1
ATOM 1450 C C . PRO A 1 194 ? -8.607 10.220 17.471 1.00 86.94 194 PRO A C 1
ATOM 1452 O O . PRO A 1 194 ? -8.010 11.135 18.042 1.00 86.94 194 PRO A O 1
ATOM 1455 N N . VAL A 1 195 ? -9.096 9.169 18.121 1.00 88.69 195 VAL A N 1
ATOM 1456 C CA . VAL A 1 195 ? -8.876 8.878 19.539 1.00 88.69 195 VAL A CA 1
ATOM 1457 C C . VAL A 1 195 ? -7.699 7.917 19.653 1.00 88.69 195 VAL A C 1
ATOM 1459 O O . VAL A 1 195 ? -7.756 6.807 19.127 1.00 88.69 195 VAL A O 1
ATOM 1462 N N . SER A 1 196 ? -6.634 8.330 20.343 1.00 92.06 196 SER A N 1
ATOM 1463 C CA . SER A 1 196 ? -5.492 7.458 20.634 1.00 92.06 196 SER A CA 1
ATOM 1464 C C . SER A 1 196 ? -5.882 6.343 21.607 1.00 92.06 196 SER A C 1
ATOM 1466 O O . SER A 1 196 ? -6.515 6.593 22.636 1.00 92.06 196 SER A O 1
ATOM 1468 N N . VAL A 1 197 ? -5.458 5.120 21.301 1.00 90.38 197 VAL A N 1
ATOM 1469 C CA . VAL A 1 197 ? -5.614 3.944 22.158 1.00 90.38 197 VAL A CA 1
ATOM 1470 C C . VAL A 1 197 ? -4.256 3.596 22.754 1.00 90.38 197 VAL A C 1
ATOM 1472 O O . VAL A 1 197 ? -3.276 3.415 22.041 1.00 90.38 197 VAL A O 1
ATOM 1475 N N . THR A 1 198 ? -4.188 3.524 24.076 1.00 88.06 198 THR A N 1
ATOM 1476 C CA . THR A 1 198 ? -2.987 3.191 24.843 1.00 88.06 198 THR A CA 1
ATOM 1477 C C . THR A 1 198 ? -3.333 2.161 25.917 1.00 88.06 198 THR A C 1
ATOM 1479 O O . THR A 1 198 ? -4.504 1.841 26.139 1.00 88.06 198 THR A O 1
ATOM 1482 N N . ALA A 1 199 ? -2.320 1.673 26.636 1.00 78.12 199 ALA A N 1
ATOM 1483 C CA . ALA A 1 199 ? -2.520 0.841 27.823 1.00 78.12 199 ALA A CA 1
ATOM 1484 C C . ALA A 1 199 ? -3.424 1.500 28.886 1.00 78.12 199 ALA A C 1
ATOM 1486 O O . ALA A 1 199 ? -4.142 0.805 29.603 1.00 78.12 199 ALA A O 1
ATOM 1487 N N . ASP A 1 200 ? -3.406 2.834 28.962 1.00 75.94 200 ASP A N 1
ATOM 1488 C CA . ASP A 1 200 ? -4.157 3.621 29.943 1.00 75.94 200 ASP A CA 1
ATOM 1489 C C . ASP A 1 200 ? -5.533 4.068 29.432 1.00 75.94 200 ASP A C 1
ATOM 1491 O O . ASP A 1 200 ? -6.286 4.687 30.189 1.00 75.94 200 ASP A O 1
ATOM 1495 N N . THR A 1 201 ? -5.885 3.784 28.170 1.00 72.00 201 THR A N 1
ATOM 1496 C CA . THR A 1 201 ? -7.228 4.070 27.654 1.00 72.00 201 THR A CA 1
ATOM 1497 C C . THR A 1 201 ? -8.230 3.278 28.493 1.00 72.00 201 THR A C 1
ATOM 1499 O O . THR A 1 201 ? -8.194 2.046 28.478 1.00 72.00 201 THR A O 1
ATOM 1502 N N . PRO A 1 202 ? -9.117 3.932 29.265 1.00 60.78 202 PRO A N 1
ATOM 1503 C CA . PRO A 1 202 ? -10.113 3.206 30.034 1.00 60.78 202 PRO A CA 1
ATOM 1504 C C . PRO A 1 202 ? -10.956 2.384 29.056 1.00 60.78 202 PRO A C 1
ATOM 1506 O O . PRO A 1 202 ? -11.291 2.916 27.993 1.00 60.78 202 PRO A O 1
ATOM 1509 N N . PRO A 1 203 ? -11.327 1.132 29.377 1.00 57.50 203 PRO A N 1
ATOM 1510 C CA . PRO A 1 203 ? -12.378 0.472 28.619 1.00 57.50 203 PRO A CA 1
ATOM 1511 C C . PRO A 1 203 ? -13.578 1.421 28.601 1.00 57.50 203 PRO A C 1
ATOM 1513 O O . PRO A 1 203 ? -14.038 1.856 29.661 1.00 57.50 203 PRO A O 1
ATOM 1516 N N . LEU A 1 204 ? -14.022 1.798 27.399 1.00 55.81 204 LEU A N 1
ATOM 1517 C CA . LEU A 1 204 ? -15.055 2.819 27.222 1.00 55.81 204 LEU A CA 1
ATOM 1518 C C . LEU A 1 204 ? -16.442 2.351 27.703 1.00 55.81 204 LEU A C 1
ATOM 1520 O O . LEU A 1 204 ? -17.370 3.149 27.687 1.00 55.81 204 LEU A O 1
ATOM 1524 N N . ASP A 1 205 ? -16.562 1.141 28.278 1.00 49.97 205 ASP A N 1
ATOM 1525 C CA . ASP A 1 205 ? -17.635 0.851 29.232 1.00 49.97 205 ASP A CA 1
ATOM 1526 C C . ASP A 1 205 ? -17.311 -0.223 30.287 1.00 49.97 205 ASP A C 1
ATOM 1528 O O . ASP A 1 205 ? -16.679 -1.236 29.969 1.00 49.97 205 ASP A O 1
ATOM 1532 N N . PRO A 1 206 ? -17.690 0.017 31.569 1.00 44.28 206 PRO A N 1
ATOM 1533 C CA . PRO A 1 206 ? -19.081 -0.177 32.024 1.00 44.28 206 PRO A CA 1
ATOM 1534 C C . PRO A 1 206 ? -19.704 1.003 32.822 1.00 44.28 206 PRO A C 1
ATOM 1536 O O . PRO A 1 206 ? -20.478 0.796 33.761 1.00 44.28 206 PRO A O 1
ATOM 1539 N N . LEU A 1 207 ? -19.374 2.260 32.510 1.00 44.47 207 LEU A N 1
ATOM 1540 C CA . LEU A 1 207 ? -19.936 3.439 33.192 1.00 44.47 207 LEU A CA 1
ATOM 1541 C C . LEU A 1 207 ? -21.333 3.858 32.675 1.00 44.47 207 LEU A C 1
ATOM 1543 O O . LEU A 1 207 ? -22.099 4.452 33.437 1.00 44.47 207 LEU A O 1
ATOM 1547 N N . VAL A 1 208 ? -21.718 3.484 31.452 1.00 48.59 208 VAL A N 1
ATOM 1548 C CA . VAL A 1 208 ? -23.091 3.570 30.912 1.00 48.59 208 VAL A CA 1
ATOM 1549 C C . VAL A 1 208 ? -23.989 2.477 31.513 1.00 48.59 208 VAL A C 1
ATOM 1551 O O . VAL A 1 208 ? -25.195 2.676 31.688 1.00 48.59 208 VAL A O 1
ATOM 1554 N N . ASP A 1 209 ? -23.406 1.365 31.969 1.00 47.00 209 ASP A N 1
ATOM 1555 C CA . ASP A 1 209 ? -24.119 0.368 32.780 1.00 47.00 209 ASP A CA 1
ATOM 1556 C C . ASP A 1 209 ? -24.408 0.889 34.205 1.00 47.00 209 ASP A C 1
ATOM 1558 O O . ASP A 1 209 ? -25.370 0.479 34.846 1.00 47.00 209 ASP A O 1
ATOM 1562 N N . LEU A 1 210 ? -23.643 1.866 34.707 1.00 44.28 210 LEU A N 1
ATOM 1563 C CA . LEU A 1 210 ? -23.857 2.464 36.034 1.00 44.28 210 LEU A CA 1
ATOM 1564 C C . LEU A 1 210 ? -24.972 3.522 36.044 1.00 44.28 210 LEU A C 1
ATOM 1566 O O . LEU A 1 210 ? -25.713 3.633 37.027 1.00 44.28 210 LEU A O 1
ATOM 1570 N N . SER A 1 211 ? -25.135 4.283 34.959 1.00 45.91 211 SER A N 1
ATOM 1571 C CA . SER A 1 211 ? -26.232 5.251 34.821 1.00 45.91 211 SER A CA 1
ATOM 1572 C C . SER A 1 211 ? -27.572 4.574 34.511 1.00 45.91 211 SER A C 1
ATOM 1574 O O . SER A 1 211 ? -28.604 5.036 34.995 1.00 45.91 211 SER A O 1
ATOM 1576 N N . SER A 1 212 ? -27.564 3.440 33.801 1.00 45.56 212 SER A N 1
ATOM 1577 C CA . SER A 1 212 ? -28.763 2.636 33.517 1.00 45.56 212 SER A CA 1
ATOM 1578 C C . SER A 1 212 ? -29.141 1.654 34.642 1.00 45.56 212 SER A C 1
ATOM 1580 O O . SER A 1 212 ? -30.325 1.349 34.808 1.00 45.56 212 SER A O 1
ATOM 1582 N N . ALA A 1 213 ? -28.190 1.221 35.482 1.00 42.69 213 ALA A N 1
ATOM 1583 C CA . ALA A 1 213 ? -28.455 0.367 36.648 1.00 42.69 213 ALA A CA 1
ATOM 1584 C C . ALA A 1 213 ? -28.826 1.127 37.937 1.00 42.69 213 ALA A C 1
ATOM 1586 O O . ALA A 1 213 ? -29.092 0.490 38.959 1.00 42.69 213 ALA A O 1
ATOM 1587 N N . THR A 1 214 ? -28.883 2.466 37.921 1.00 45.47 214 THR A N 1
ATOM 1588 C CA . THR A 1 214 ? -29.300 3.267 39.084 1.00 45.47 214 THR A CA 1
ATOM 1589 C C . THR A 1 214 ? -30.748 3.745 38.915 1.00 45.47 214 THR A C 1
ATOM 1591 O O . THR A 1 214 ? -31.002 4.662 38.131 1.00 45.47 214 THR A O 1
ATOM 1594 N N . PRO A 1 215 ? -31.732 3.192 39.656 1.00 44.19 215 PRO A N 1
ATOM 1595 C CA . PRO A 1 215 ? -33.102 3.690 39.607 1.00 44.19 215 PRO A CA 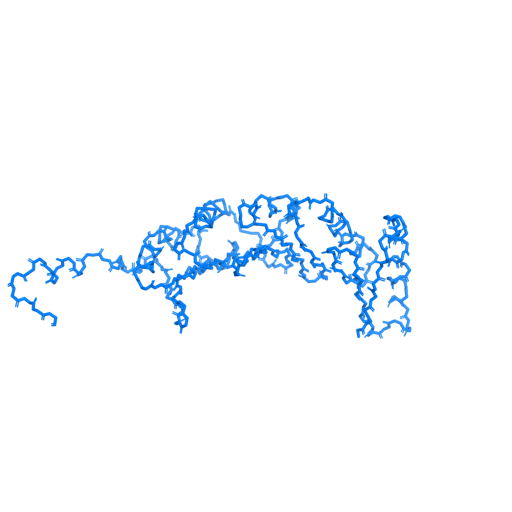1
ATOM 1596 C C . PRO A 1 215 ? -33.149 5.170 40.015 1.00 44.19 215 PRO A C 1
ATOM 1598 O O . PRO A 1 215 ? -32.879 5.505 41.168 1.00 44.19 215 PRO A O 1
ATOM 1601 N N . GLY A 1 216 ? -33.515 6.051 39.080 1.00 46.78 216 GLY A N 1
ATOM 1602 C CA . GLY A 1 216 ? -33.775 7.470 39.354 1.00 46.78 216 GLY A CA 1
ATOM 1603 C C . GLY A 1 216 ? -32.849 8.486 38.682 1.00 46.78 216 GLY A C 1
ATOM 1604 O O . GLY A 1 216 ? -33.037 9.677 38.917 1.00 46.78 216 GLY A O 1
ATOM 1605 N N . VAL A 1 217 ? -31.901 8.071 37.837 1.00 43.28 217 VAL A N 1
ATOM 1606 C CA . VAL A 1 217 ? -31.151 9.003 36.978 1.00 43.28 217 VAL A CA 1
ATOM 1607 C C . VAL A 1 217 ? -31.766 8.972 35.579 1.00 43.28 217 VAL A C 1
ATOM 1609 O O . VAL A 1 217 ? -31.737 7.947 34.910 1.00 43.28 217 VAL A O 1
ATOM 1612 N N . ALA A 1 218 ? -32.373 10.081 35.159 1.00 40.69 218 ALA A N 1
ATOM 1613 C CA . ALA A 1 218 ? -32.776 10.295 33.772 1.00 40.69 218 ALA A CA 1
ATOM 1614 C C . ALA A 1 218 ? -31.740 11.201 33.096 1.00 40.69 218 ALA A C 1
ATOM 1616 O O . ALA A 1 218 ? -31.272 12.157 33.719 1.00 40.69 218 ALA A O 1
ATOM 1617 N N . SER A 1 219 ? -31.398 10.870 31.851 1.00 48.41 219 SER A N 1
ATOM 1618 C CA . SER A 1 219 ? -30.643 11.709 30.911 1.00 48.41 219 SER A CA 1
ATOM 1619 C C . SER A 1 219 ? -31.382 12.999 30.574 1.00 48.41 219 SER A C 1
ATOM 1621 O O . SER A 1 219 ? -32.608 12.894 30.328 1.00 48.41 219 SER A O 1
#

Secondary structure (DSSP, 8-state):
-EEEE--TT--HHHHHHHHHHHHHHHTSTTTTT--EEEEETTEEEEPPSSHHHHHHHHHHHHHHTT-TT-SEEEE-SSEEEEEE-GGGHHHHHHHHSTTT---EEEEEESSSEEEEEE--S---S-HHHHHHHHHHHHT-TTEEEEEEETTTEEEEEESSHHHHHHHHHHHHHHHT-GGGTTPEEEEEETTSPPEEE-TT---S-SHHHHHHSSTT---